Protein AF-A0A533V4B9-F1 (afdb_monomer)

Secondary structure (DSSP, 8-state):
---HHHHHHHHHHHHH---HHHHHHHHHHHHHTS-TTTHHHHHHHHTT-SS-GGG-------HHHHHHHHHHHHT--HHHHHHHHHHHS-HHHHHHHHHHTT----S----TTHHHHHHHHHHHTT--SS------S-S-------------------------------PPPPHHHHHHHHHT-SSEEHHHHHHHHT--HHHHHHHHHHHHHTTSEEEEEEETTEEEEEEPPS----

Sequence (238 aa):
MLDLSIIVKILDEMEQTTSRLELTNYLVTLFKNTPSELIDKVIYLIQGKIRPDYEGIELGIAEKMIIRIISQISNISNVEVYHKYRELGDLGSVAETILKYKVQRTLFNQNRLHLFHRIIKWINSGVTMGGAKKKSIGSQEKTSTETPAADDKTKKGEKKGPFKQKQRSLIVIEEPQGLKTIKNMKPITCQALAKLMGVKISVANSFLRSLESKGIVRIIGEYSGHRIYELGSMEAVQ

Structure (mmCIF, N/CA/C/O backbone):
data_AF-A0A533V4B9-F1
#
_entry.id   AF-A0A533V4B9-F1
#
loop_
_atom_site.group_PDB
_atom_site.id
_atom_site.type_symbol
_atom_site.label_atom_id
_atom_site.label_alt_id
_atom_site.label_comp_id
_atom_site.label_asym_id
_atom_site.label_entity_id
_atom_site.label_seq_id
_atom_site.pdbx_PDB_ins_code
_atom_site.Cartn_x
_atom_site.Cartn_y
_atom_site.Cartn_z
_atom_site.occupancy
_atom_site.B_iso_or_equiv
_atom_site.auth_seq_id
_atom_site.auth_comp_id
_atom_site.auth_asym_id
_atom_site.auth_atom_id
_atom_site.pdbx_PDB_model_num
ATOM 1 N N . MET A 1 1 ? -14.145 14.267 12.288 1.00 59.53 1 MET A N 1
ATOM 2 C CA . MET A 1 1 ? -13.605 13.740 11.013 1.00 59.53 1 MET A CA 1
ATOM 3 C C . MET A 1 1 ? -12.099 13.592 11.194 1.00 59.53 1 MET A C 1
ATOM 5 O O . MET A 1 1 ? -11.521 14.488 11.791 1.00 59.53 1 MET A O 1
ATOM 9 N N . LEU A 1 2 ? -11.492 12.467 10.804 1.00 68.75 2 LEU A N 1
ATOM 10 C CA . LEU A 1 2 ? -10.074 12.197 11.085 1.00 68.75 2 LEU A CA 1
ATOM 11 C C . LEU A 1 2 ? -9.176 12.721 9.957 1.00 68.75 2 LEU A C 1
ATOM 13 O O . LEU A 1 2 ? -9.367 12.348 8.798 1.00 68.75 2 LEU A O 1
ATOM 17 N N . ASP A 1 3 ? -8.184 13.538 10.309 1.00 78.12 3 ASP A N 1
ATOM 18 C CA . ASP A 1 3 ? -7.157 14.009 9.380 1.00 78.12 3 ASP A CA 1
ATOM 19 C C . ASP A 1 3 ? -6.013 12.999 9.250 1.00 78.12 3 ASP A C 1
ATOM 21 O O . ASP A 1 3 ? -5.422 12.580 10.246 1.00 78.12 3 ASP A O 1
ATOM 25 N N . LEU A 1 4 ? -5.630 12.675 8.007 1.00 80.00 4 LEU A N 1
ATOM 26 C CA . LEU A 1 4 ? -4.502 11.775 7.714 1.00 80.00 4 LEU A CA 1
ATOM 27 C C . LEU A 1 4 ? -3.196 12.266 8.363 1.00 80.00 4 LEU A C 1
ATOM 29 O O . LEU A 1 4 ? -2.376 11.462 8.789 1.00 80.00 4 LEU A O 1
ATOM 33 N N . SER A 1 5 ? -3.021 13.584 8.481 1.00 83.44 5 SER A N 1
ATOM 34 C CA . SER A 1 5 ? -1.843 14.198 9.103 1.00 83.44 5 SER A CA 1
ATOM 35 C C . SER A 1 5 ? -1.619 13.740 10.546 1.00 83.44 5 SER A C 1
ATOM 37 O O . SER A 1 5 ? -0.478 13.685 10.985 1.00 83.44 5 SER A O 1
ATOM 39 N N . ILE A 1 6 ? -2.688 13.431 11.289 1.00 85.62 6 ILE A N 1
ATOM 40 C CA . ILE A 1 6 ? -2.585 12.953 12.675 1.00 85.62 6 ILE A CA 1
ATOM 41 C C . ILE A 1 6 ? -2.023 11.530 12.687 1.00 85.62 6 ILE A C 1
ATOM 43 O O . ILE A 1 6 ? -1.136 11.230 13.477 1.00 85.62 6 ILE A O 1
ATOM 47 N N . ILE A 1 7 ? -2.501 10.683 11.771 1.00 87.06 7 ILE A N 1
ATOM 48 C CA . ILE A 1 7 ? -2.026 9.304 11.620 1.00 87.06 7 ILE A CA 1
ATOM 49 C C . ILE A 1 7 ? -0.542 9.300 11.243 1.00 87.06 7 ILE A C 1
ATOM 51 O O . ILE A 1 7 ? 0.231 8.598 11.877 1.00 87.06 7 ILE A O 1
ATOM 55 N N . VAL A 1 8 ? -0.144 10.111 10.256 1.00 88.56 8 VAL A N 1
ATOM 56 C CA . VAL A 1 8 ? 1.257 10.197 9.802 1.00 88.56 8 VAL A CA 1
ATOM 57 C C . VAL A 1 8 ? 2.180 10.619 10.943 1.00 88.56 8 VAL A C 1
ATOM 59 O O . VAL A 1 8 ? 3.152 9.929 11.204 1.00 88.56 8 VAL A O 1
ATOM 62 N N . LYS A 1 9 ? 1.832 11.675 11.692 1.00 89.44 9 LYS A N 1
ATOM 63 C CA . LYS A 1 9 ? 2.638 12.121 12.841 1.00 89.44 9 LYS A CA 1
ATOM 64 C C . LYS A 1 9 ? 2.837 11.024 13.884 1.00 89.44 9 LYS A C 1
ATOM 66 O O . LYS A 1 9 ? 3.937 10.855 14.388 1.00 89.44 9 LYS A O 1
ATOM 71 N N . ILE A 1 10 ? 1.773 10.290 14.203 1.00 90.25 10 ILE A N 1
ATOM 72 C CA . ILE A 1 10 ? 1.845 9.212 15.191 1.00 90.25 10 ILE A CA 1
ATOM 73 C C . ILE A 1 10 ? 2.690 8.049 14.660 1.00 90.25 10 ILE A C 1
ATOM 75 O O . ILE A 1 10 ? 3.466 7.481 15.417 1.00 90.25 10 ILE A O 1
ATOM 79 N N . LEU A 1 11 ? 2.583 7.710 13.372 1.00 90.00 11 LEU A N 1
ATOM 80 C CA . LEU A 1 11 ? 3.435 6.689 12.757 1.00 90.00 11 LEU A CA 1
ATOM 81 C C . LEU A 1 11 ? 4.917 7.096 12.772 1.00 90.00 11 LEU A C 1
ATOM 83 O O . LEU A 1 11 ? 5.747 6.260 13.115 1.00 90.00 11 LEU A O 1
ATOM 87 N N . ASP A 1 12 ? 5.234 8.364 12.504 1.00 91.25 12 ASP A N 1
ATOM 88 C CA . ASP A 1 12 ? 6.607 8.884 12.579 1.00 91.25 12 ASP A CA 1
ATOM 89 C C . ASP A 1 12 ? 7.165 8.810 14.017 1.00 91.25 12 ASP A C 1
ATOM 91 O O . ASP A 1 12 ? 8.315 8.425 14.231 1.00 91.25 12 ASP A O 1
ATOM 95 N N . GLU A 1 13 ? 6.355 9.150 15.028 1.00 91.44 13 GLU A N 1
ATOM 96 C CA . GLU A 1 13 ? 6.727 9.028 16.449 1.00 91.44 13 GLU A CA 1
ATOM 97 C C . GLU A 1 13 ? 6.915 7.558 16.872 1.00 91.44 13 GLU A C 1
ATOM 99 O O . GLU A 1 13 ? 7.825 7.224 17.638 1.00 91.44 13 GLU A O 1
ATOM 104 N N . MET A 1 14 ? 6.088 6.656 16.338 1.00 91.50 14 MET A N 1
ATOM 105 C CA . MET A 1 14 ? 6.212 5.215 16.559 1.00 91.50 14 MET A CA 1
ATOM 106 C C . MET A 1 14 ? 7.461 4.627 15.894 1.00 91.50 14 MET A C 1
ATOM 108 O O . MET A 1 14 ? 8.051 3.705 16.445 1.00 91.50 14 MET A O 1
ATOM 112 N N . GLU A 1 15 ? 7.890 5.141 14.740 1.00 91.19 15 GLU A N 1
ATOM 113 C CA . GLU A 1 15 ? 9.113 4.683 14.068 1.00 91.19 15 GLU A CA 1
ATOM 114 C C . GLU A 1 15 ? 10.382 5.062 14.852 1.00 91.19 15 GLU A C 1
ATOM 116 O O . GLU A 1 15 ? 11.364 4.321 14.860 1.00 91.19 15 GLU A O 1
ATOM 121 N N . GLN A 1 16 ? 10.351 6.186 15.573 1.00 92.38 16 GLN A N 1
ATOM 122 C CA . GLN A 1 16 ? 11.479 6.666 16.381 1.00 92.38 16 GLN A CA 1
ATOM 123 C C . GLN A 1 16 ? 11.630 5.942 17.726 1.00 92.38 16 GLN A C 1
ATOM 125 O O . GLN A 1 16 ? 12.690 6.014 18.352 1.00 92.38 16 GLN A O 1
ATOM 130 N N . THR A 1 17 ? 10.587 5.255 18.192 1.00 92.50 17 THR A N 1
ATOM 131 C CA . THR A 1 17 ? 10.543 4.638 19.521 1.00 92.50 17 THR A CA 1
ATOM 132 C C . THR A 1 17 ? 10.564 3.112 19.431 1.00 92.50 17 THR A C 1
ATOM 134 O O . THR A 1 17 ? 9.938 2.492 18.581 1.00 92.50 17 THR A O 1
ATOM 137 N N . THR A 1 18 ? 11.296 2.460 20.340 1.00 91.38 18 THR A N 1
ATOM 138 C CA . THR A 1 18 ? 11.350 0.982 20.433 1.00 91.38 18 THR A CA 1
ATOM 139 C C . THR A 1 18 ? 10.631 0.439 21.672 1.00 91.38 18 THR A C 1
ATOM 141 O O . THR A 1 18 ? 10.460 -0.774 21.828 1.00 91.38 18 THR A O 1
ATOM 144 N N . SER A 1 19 ? 10.181 1.327 22.566 1.00 93.75 19 SER A N 1
ATOM 145 C CA . SER A 1 19 ? 9.496 0.967 23.805 1.00 93.75 19 SER A CA 1
ATOM 146 C C . SER A 1 19 ? 8.058 0.530 23.538 1.00 93.75 19 SER A C 1
ATOM 148 O O . SER A 1 19 ? 7.217 1.303 23.082 1.00 93.75 19 SER A O 1
ATOM 150 N N . ARG A 1 20 ? 7.727 -0.714 23.904 1.00 91.56 20 ARG A N 1
ATOM 151 C CA . ARG A 1 20 ? 6.367 -1.264 23.744 1.00 91.56 20 ARG A CA 1
ATOM 152 C C . ARG A 1 20 ? 5.297 -0.460 24.490 1.00 91.56 20 ARG A C 1
ATOM 154 O O . ARG A 1 20 ? 4.165 -0.375 24.017 1.00 91.56 20 ARG A O 1
ATOM 161 N N . LEU A 1 21 ? 5.638 0.113 25.646 1.00 93.56 21 LEU A N 1
ATOM 162 C CA . LEU A 1 21 ? 4.714 0.932 26.438 1.00 93.56 21 LEU A CA 1
ATOM 163 C C . LEU A 1 21 ? 4.374 2.241 25.720 1.00 93.56 21 LEU A C 1
ATOM 165 O O . LEU A 1 21 ? 3.205 2.612 25.649 1.00 93.56 21 LEU A O 1
ATOM 169 N N . GLU A 1 22 ? 5.376 2.900 25.141 1.00 92.50 22 GLU A N 1
ATOM 170 C CA . GLU A 1 22 ? 5.188 4.135 24.372 1.00 92.50 22 GLU A CA 1
ATOM 171 C C . GLU A 1 22 ? 4.366 3.870 23.112 1.00 92.50 22 GLU A C 1
ATOM 173 O O . GLU A 1 22 ? 3.356 4.534 22.899 1.00 92.50 22 GLU A O 1
ATOM 178 N N . LEU A 1 23 ? 4.696 2.814 22.360 1.00 92.12 23 LEU A N 1
ATOM 179 C CA . LEU A 1 23 ? 3.911 2.372 21.200 1.00 92.12 23 LEU A CA 1
ATOM 180 C C . LEU A 1 23 ? 2.436 2.136 21.554 1.00 92.12 23 LEU A C 1
ATOM 182 O O . LEU A 1 23 ? 1.535 2.545 20.821 1.00 92.12 23 LEU A O 1
ATOM 186 N N . THR A 1 24 ? 2.175 1.513 22.706 1.00 92.00 24 THR A N 1
ATOM 187 C CA . THR A 1 24 ? 0.805 1.288 23.185 1.00 92.00 24 THR A CA 1
ATOM 188 C C . THR A 1 24 ? 0.106 2.613 23.496 1.00 92.00 24 THR A C 1
ATOM 190 O O . THR A 1 24 ? -1.046 2.806 23.108 1.00 92.00 24 THR A O 1
ATOM 193 N N . ASN A 1 25 ? 0.798 3.556 24.137 1.00 92.88 25 ASN A N 1
ATOM 194 C CA . ASN A 1 25 ? 0.253 4.878 24.444 1.00 92.88 25 ASN A CA 1
ATOM 195 C C . ASN A 1 25 ? -0.064 5.687 23.178 1.00 92.88 25 ASN A C 1
ATOM 197 O O . ASN A 1 25 ? -1.127 6.314 23.107 1.00 92.88 25 ASN A O 1
ATOM 201 N N . TYR A 1 26 ? 0.802 5.635 22.164 1.00 92.06 26 TYR A N 1
ATOM 202 C CA . TYR A 1 26 ? 0.569 6.268 20.864 1.00 92.06 26 TYR A CA 1
ATOM 203 C C . TYR A 1 26 ? -0.691 5.717 20.186 1.00 92.06 26 TYR A C 1
ATOM 205 O O . TYR A 1 26 ? -1.564 6.488 19.778 1.00 92.06 26 TYR A O 1
ATOM 213 N N . LEU A 1 27 ? -0.858 4.391 20.161 1.00 90.75 27 LEU A N 1
ATOM 214 C CA . LEU A 1 27 ? -2.051 3.747 19.602 1.00 90.75 27 LEU A CA 1
ATOM 215 C C . LEU A 1 27 ? -3.328 4.089 20.376 1.00 90.75 27 LEU A C 1
ATOM 217 O O . LEU A 1 27 ? -4.348 4.415 19.771 1.00 90.75 27 LEU A O 1
ATOM 221 N N . VAL A 1 28 ? -3.285 4.074 21.711 1.00 91.69 28 VAL A N 1
ATOM 222 C CA . VAL A 1 28 ? -4.435 4.465 22.544 1.00 91.69 28 VAL A CA 1
ATOM 223 C C . VAL A 1 28 ? -4.843 5.910 22.260 1.00 91.69 28 VAL A C 1
ATOM 225 O O . VAL A 1 28 ? -6.034 6.207 22.149 1.00 91.69 28 VAL A O 1
ATOM 228 N N . THR A 1 29 ? -3.869 6.805 22.109 1.00 90.50 29 THR A N 1
ATOM 229 C CA . THR A 1 29 ? -4.111 8.217 21.787 1.00 90.50 29 THR A CA 1
ATOM 230 C C . THR A 1 29 ? -4.744 8.366 20.405 1.00 90.50 29 THR A C 1
ATOM 232 O O . THR A 1 29 ? -5.731 9.088 20.252 1.00 90.50 29 THR A O 1
ATOM 235 N N . LEU A 1 30 ? -4.245 7.627 19.411 1.00 89.75 30 LEU A N 1
ATOM 236 C CA . LEU A 1 30 ? -4.813 7.604 18.066 1.00 89.75 30 LEU A CA 1
ATOM 237 C C . LEU A 1 30 ? -6.269 7.116 18.071 1.00 89.75 30 LEU A C 1
ATOM 239 O O . LEU A 1 30 ? -7.136 7.756 17.473 1.00 89.75 30 LEU A O 1
ATOM 243 N N . PHE A 1 31 ? -6.562 6.018 18.770 1.00 89.62 31 PHE A N 1
ATOM 244 C CA . PHE A 1 31 ? -7.904 5.436 18.802 1.00 89.62 31 PHE A CA 1
ATOM 245 C C . PHE A 1 31 ? -8.913 6.305 19.552 1.00 89.62 31 PHE A C 1
ATOM 247 O O . PHE A 1 31 ? -10.047 6.422 19.099 1.00 89.62 31 PHE A O 1
ATOM 254 N N . LYS A 1 32 ? -8.510 6.990 20.630 1.00 88.44 32 LYS A N 1
ATOM 255 C CA . LYS A 1 32 ? -9.379 7.954 21.333 1.00 88.44 32 LYS A CA 1
ATOM 256 C C . LYS A 1 32 ? -9.782 9.141 20.458 1.00 88.44 32 LYS A C 1
ATOM 258 O O . LYS A 1 32 ? -10.896 9.637 20.580 1.00 88.44 32 LYS A O 1
ATOM 263 N N . ASN A 1 33 ? -8.890 9.573 19.570 1.00 85.00 33 ASN A N 1
ATOM 264 C CA . ASN A 1 33 ? -9.127 10.690 18.655 1.00 85.00 33 ASN A CA 1
ATOM 265 C C . ASN A 1 33 ? -9.819 10.263 17.345 1.00 85.00 33 ASN A C 1
ATOM 267 O O . ASN A 1 33 ? -10.139 11.107 16.504 1.00 85.00 33 ASN A O 1
ATOM 271 N N . THR A 1 34 ? -10.046 8.962 17.150 1.00 85.69 34 THR A N 1
ATOM 272 C CA . THR A 1 34 ? -10.636 8.407 15.930 1.00 85.69 34 THR A CA 1
ATOM 273 C C . THR A 1 34 ? -12.143 8.198 16.114 1.00 85.69 34 THR A C 1
ATOM 275 O O . THR A 1 34 ? -12.559 7.568 17.084 1.00 85.69 34 THR A O 1
ATOM 278 N N . PRO A 1 35 ? -12.996 8.684 15.191 1.00 87.19 35 PRO A N 1
ATOM 279 C CA . PRO A 1 35 ? -14.429 8.410 15.247 1.00 87.19 35 PRO A CA 1
ATOM 280 C C . PRO A 1 35 ? -14.707 6.913 15.050 1.00 87.19 35 PRO A C 1
ATOM 282 O O . PRO A 1 35 ? -14.051 6.250 14.244 1.00 87.19 35 PRO A O 1
ATOM 285 N N . SER A 1 36 ? -15.726 6.398 15.740 1.00 84.88 36 SER A N 1
ATOM 286 C CA . SER A 1 36 ? -16.100 4.975 15.745 1.00 84.88 36 SER A CA 1
ATOM 287 C C . SER A 1 36 ? -16.381 4.395 14.354 1.00 84.88 36 SER A C 1
ATOM 289 O O . SER A 1 36 ? -16.114 3.225 14.115 1.00 84.88 36 SER A O 1
ATOM 291 N N . GLU A 1 37 ? -16.852 5.210 13.411 1.00 85.50 37 GLU A N 1
ATOM 292 C CA . GLU A 1 37 ? -17.151 4.806 12.026 1.00 85.50 37 GLU A CA 1
ATOM 293 C C . GLU A 1 37 ? -15.912 4.536 11.150 1.00 85.50 37 GLU A C 1
ATOM 295 O O . GLU A 1 37 ? -16.033 3.991 10.049 1.00 85.50 37 GLU A O 1
ATOM 300 N N . LEU A 1 38 ? -14.730 4.996 11.577 1.00 84.25 38 LEU A N 1
ATOM 301 C CA . LEU A 1 38 ? -13.476 4.876 10.820 1.00 84.25 38 LEU A CA 1
ATOM 302 C C . LEU A 1 38 ? -12.439 3.995 11.516 1.00 84.25 38 LEU A C 1
ATOM 304 O O . LEU A 1 38 ? -11.388 3.725 10.931 1.00 84.25 38 LEU A O 1
ATOM 308 N N . ILE A 1 39 ? -12.700 3.585 12.758 1.00 87.50 39 ILE A N 1
ATOM 309 C CA . ILE A 1 39 ? -11.716 2.894 13.592 1.00 87.50 39 ILE A CA 1
ATOM 310 C C . ILE A 1 39 ? -11.284 1.559 12.980 1.00 87.50 39 ILE A C 1
ATOM 312 O O . ILE A 1 39 ? -10.099 1.242 12.983 1.00 87.50 39 ILE A O 1
ATOM 316 N N . ASP A 1 40 ? -12.217 0.833 12.364 1.00 86.31 40 ASP A N 1
ATOM 317 C CA . ASP A 1 40 ? -11.983 -0.413 11.636 1.00 86.31 40 ASP A CA 1
ATOM 318 C C . ASP A 1 40 ? -10.919 -0.241 10.541 1.00 86.31 40 ASP A C 1
ATOM 320 O O . ASP A 1 40 ? -9.933 -0.974 10.483 1.00 86.31 40 ASP A O 1
ATOM 324 N N . LYS A 1 41 ? -11.072 0.790 9.711 1.00 86.12 41 LYS A N 1
ATOM 325 C CA . LYS A 1 41 ? -10.177 1.096 8.591 1.00 86.12 41 LYS A CA 1
ATOM 326 C C . LYS A 1 41 ? -8.822 1.591 9.064 1.00 86.12 41 LYS A C 1
ATOM 328 O O . LYS A 1 41 ? -7.812 1.259 8.454 1.00 86.12 41 LYS A O 1
ATOM 333 N N . VAL A 1 42 ? -8.798 2.385 10.133 1.00 87.38 42 VAL A N 1
ATOM 334 C CA . VAL A 1 42 ? -7.552 2.871 10.736 1.00 87.38 42 VAL A CA 1
ATOM 335 C C . VAL A 1 42 ? -6.747 1.702 11.304 1.00 87.38 42 VAL A C 1
ATOM 337 O O . VAL A 1 42 ? -5.544 1.636 11.070 1.00 87.38 42 VAL A O 1
ATOM 340 N N . ILE A 1 43 ? -7.400 0.744 11.970 1.00 89.31 43 ILE A N 1
ATOM 341 C CA . ILE A 1 43 ? -6.743 -0.466 12.484 1.00 89.31 43 ILE A CA 1
ATOM 342 C C . ILE A 1 43 ? -6.095 -1.256 11.344 1.00 89.31 43 ILE A C 1
ATOM 344 O O . ILE A 1 43 ? -4.919 -1.605 11.447 1.00 89.31 43 ILE A O 1
ATOM 348 N N . TYR A 1 44 ? -6.818 -1.499 10.246 1.00 88.31 44 TYR A N 1
ATOM 349 C CA . TYR A 1 44 ? -6.232 -2.186 9.093 1.00 88.31 44 TYR A CA 1
ATOM 350 C C . TYR A 1 44 ? -5.050 -1.403 8.514 1.00 88.31 44 TYR A C 1
ATOM 352 O O . TYR A 1 44 ? -3.994 -1.994 8.286 1.00 88.31 44 TYR A O 1
ATOM 360 N N . LEU A 1 45 ? -5.180 -0.081 8.363 1.00 86.31 45 LEU A N 1
ATOM 361 C CA . LEU A 1 45 ? -4.123 0.765 7.809 1.00 86.31 45 LEU A CA 1
ATOM 362 C C . LEU A 1 45 ? -2.815 0.669 8.610 1.00 86.31 45 LEU A C 1
ATOM 364 O O . LEU A 1 45 ? -1.751 0.537 8.013 1.00 86.31 45 LEU A O 1
ATOM 368 N N . ILE A 1 46 ? -2.890 0.689 9.945 1.00 88.31 46 ILE A N 1
ATOM 369 C CA . ILE A 1 46 ? -1.719 0.565 10.834 1.00 88.31 46 ILE A CA 1
ATOM 370 C C . ILE A 1 46 ? -1.060 -0.810 10.694 1.00 88.31 46 ILE A C 1
ATOM 372 O O . ILE A 1 46 ? 0.158 -0.927 10.765 1.00 88.31 46 ILE A O 1
ATOM 376 N N . GLN A 1 47 ? -1.850 -1.857 10.452 1.00 87.50 47 GLN A N 1
ATOM 377 C CA . GLN A 1 47 ? -1.329 -3.199 10.179 1.00 87.50 47 GLN A CA 1
ATOM 378 C C . GLN A 1 47 ? -0.687 -3.324 8.784 1.00 87.50 47 GLN A C 1
ATOM 380 O O . GLN A 1 47 ? -0.230 -4.408 8.426 1.00 87.50 47 GLN A O 1
ATOM 385 N N . GLY A 1 48 ? -0.688 -2.261 7.970 1.00 86.12 48 GLY A N 1
ATOM 386 C CA . GLY A 1 48 ? -0.267 -2.310 6.568 1.00 86.12 48 GLY A CA 1
ATOM 387 C C . GLY A 1 48 ? -1.264 -3.046 5.669 1.00 86.12 48 GLY A C 1
ATOM 388 O O . GLY A 1 48 ? -0.933 -3.431 4.548 1.00 86.12 48 GLY A O 1
ATOM 389 N N . LYS A 1 49 ? -2.491 -3.258 6.154 1.00 85.50 49 LYS A N 1
ATOM 390 C CA . LYS A 1 49 ? -3.567 -3.941 5.442 1.00 85.50 49 LYS A CA 1
ATOM 391 C C . LYS A 1 49 ? -4.634 -2.940 5.035 1.00 85.50 49 LYS A C 1
ATOM 393 O O . LYS A 1 49 ? -4.864 -1.917 5.663 1.00 85.50 49 LYS A O 1
ATOM 398 N N . ILE A 1 50 ? -5.314 -3.240 3.945 1.00 82.69 50 ILE A N 1
ATOM 399 C CA . ILE A 1 50 ? -6.389 -2.377 3.441 1.00 82.69 50 ILE A CA 1
ATOM 400 C C . ILE A 1 50 ? -7.755 -2.976 3.765 1.00 82.69 50 ILE A C 1
ATOM 402 O O . ILE A 1 50 ? -8.724 -2.244 3.956 1.00 82.69 50 ILE A O 1
ATOM 406 N N . ARG A 1 51 ? -7.814 -4.307 3.835 1.00 80.94 51 ARG A N 1
ATOM 407 C CA . ARG A 1 51 ? -9.006 -5.114 4.074 1.00 80.94 51 ARG A CA 1
ATOM 408 C C . ARG A 1 51 ? -8.641 -6.382 4.858 1.00 80.94 51 ARG A C 1
ATOM 410 O O . ARG A 1 51 ? -7.461 -6.738 4.902 1.00 80.94 51 ARG A O 1
ATOM 417 N N . PRO A 1 52 ? -9.632 -7.054 5.465 1.00 84.00 52 PRO A N 1
ATOM 418 C CA . PRO A 1 52 ? -9.432 -8.334 6.132 1.00 84.00 52 PRO A CA 1
ATOM 4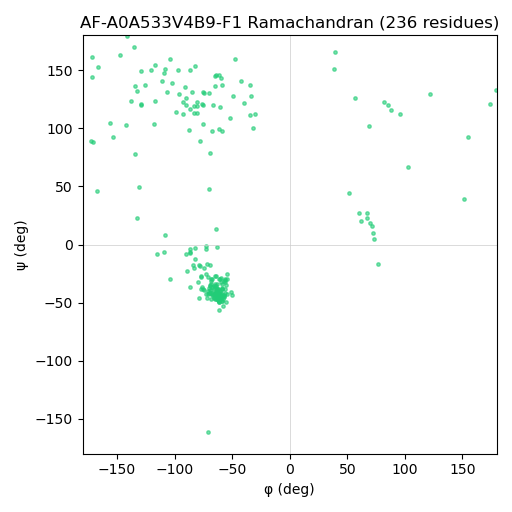19 C C . PRO A 1 52 ? -8.952 -9.433 5.172 1.00 84.00 52 PRO A C 1
ATOM 421 O O . PRO A 1 52 ? -9.411 -9.516 4.032 1.00 84.00 52 PRO A O 1
ATOM 424 N N . ASP A 1 53 ? -8.104 -10.342 5.662 1.00 81.12 53 ASP A N 1
ATOM 425 C CA . ASP A 1 53 ? -7.512 -11.417 4.844 1.00 81.12 53 ASP A CA 1
ATOM 426 C C . ASP A 1 53 ? -8.567 -12.373 4.251 1.00 81.12 53 ASP A C 1
ATOM 428 O O . ASP A 1 53 ? -8.385 -12.909 3.158 1.00 81.12 53 ASP A O 1
ATOM 432 N N . TYR A 1 54 ? -9.700 -12.561 4.939 1.00 84.00 54 TYR A N 1
ATOM 433 C CA . TYR A 1 54 ? -10.769 -13.464 4.498 1.00 84.00 54 TYR A CA 1
ATOM 434 C C . TYR A 1 54 ? -11.513 -12.978 3.245 1.00 84.00 54 TYR A C 1
ATOM 436 O O . TYR A 1 54 ? -12.184 -13.775 2.593 1.00 84.00 54 TYR A O 1
ATO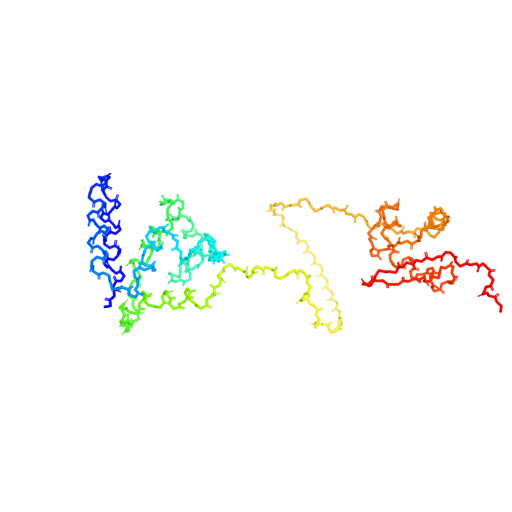M 444 N N . GLU A 1 55 ? -11.410 -11.695 2.884 1.00 80.62 55 GLU A N 1
ATOM 445 C CA . GLU A 1 55 ? -12.024 -11.178 1.656 1.00 80.62 55 GLU A CA 1
ATOM 446 C C . GLU A 1 55 ? -11.206 -11.539 0.404 1.00 80.62 55 GLU A C 1
ATOM 448 O O . GLU A 1 55 ? -11.729 -11.494 -0.709 1.00 80.62 55 GLU A O 1
ATOM 453 N N . GLY A 1 56 ? -9.927 -11.913 0.556 1.00 72.69 56 GLY A N 1
ATOM 454 C CA . GLY A 1 56 ? -9.058 -12.316 -0.557 1.00 72.69 56 GLY A CA 1
ATOM 455 C C . GLY A 1 56 ? -8.821 -11.222 -1.609 1.00 72.69 56 GLY A C 1
ATOM 456 O O . GLY A 1 56 ? -8.479 -11.529 -2.758 1.00 72.69 56 GLY A O 1
ATOM 457 N N . ILE A 1 57 ? -9.045 -9.955 -1.244 1.00 74.00 57 ILE A N 1
ATOM 458 C CA . ILE A 1 57 ? -8.846 -8.787 -2.105 1.00 74.00 57 ILE A CA 1
ATOM 459 C C . ILE A 1 57 ? -7.432 -8.256 -1.881 1.00 74.00 57 ILE A C 1
ATOM 461 O O . ILE A 1 57 ? -7.120 -7.690 -0.837 1.00 74.00 57 ILE A O 1
ATOM 465 N N . GLU A 1 58 ? -6.593 -8.390 -2.901 1.00 73.44 58 GLU A N 1
ATOM 466 C CA . GLU A 1 58 ? -5.265 -7.785 -2.940 1.00 73.44 58 GLU A CA 1
ATOM 467 C C . GLU A 1 58 ? -5.291 -6.546 -3.837 1.00 73.44 58 GLU A C 1
ATOM 469 O O . GLU A 1 58 ? -5.878 -6.549 -4.922 1.00 73.44 58 GLU A O 1
ATOM 474 N N . LEU A 1 59 ? -4.614 -5.479 -3.412 1.00 74.81 59 LEU A N 1
ATOM 475 C CA . LEU A 1 59 ? -4.547 -4.230 -4.176 1.00 74.81 59 LEU A CA 1
ATOM 476 C C . LEU A 1 59 ? -3.829 -4.410 -5.527 1.00 74.81 59 LEU A C 1
ATOM 478 O O . LEU A 1 59 ? -4.089 -3.683 -6.491 1.00 74.81 59 LEU A O 1
ATOM 482 N N . GLY A 1 60 ? -2.920 -5.389 -5.593 1.00 78.62 60 GLY A N 1
ATOM 483 C CA . GLY A 1 60 ? -2.156 -5.726 -6.790 1.00 78.62 60 GLY A CA 1
ATOM 484 C C . GLY A 1 60 ? -1.170 -4.636 -7.220 1.00 78.62 60 GLY A C 1
ATOM 485 O O . GLY A 1 60 ? -0.866 -4.527 -8.406 1.00 78.62 60 GLY A O 1
ATOM 486 N N . ILE A 1 61 ? -0.683 -3.807 -6.291 1.00 84.19 61 ILE A N 1
ATOM 487 C CA . ILE A 1 61 ? 0.302 -2.768 -6.603 1.00 84.19 61 ILE A CA 1
ATOM 488 C C . ILE A 1 61 ? 1.700 -3.379 -6.610 1.00 84.19 61 ILE A C 1
ATOM 490 O O . ILE A 1 61 ? 2.224 -3.778 -5.576 1.00 84.19 61 ILE A O 1
ATOM 494 N N . ALA A 1 62 ? 2.318 -3.411 -7.788 1.00 87.94 62 ALA A N 1
ATOM 495 C CA . ALA A 1 62 ? 3.728 -3.750 -7.925 1.00 87.94 62 ALA A CA 1
ATOM 496 C C . ALA A 1 62 ? 4.613 -2.504 -7.752 1.00 87.94 62 ALA A C 1
ATOM 498 O O . ALA A 1 62 ? 4.241 -1.413 -8.183 1.00 87.94 62 ALA A O 1
ATOM 499 N N . GLU A 1 63 ? 5.837 -2.673 -7.250 1.00 88.31 63 GLU A N 1
ATOM 500 C CA . GLU A 1 63 ? 6.840 -1.596 -7.120 1.00 88.31 63 GLU A CA 1
ATOM 501 C C . GLU A 1 63 ? 7.042 -0.814 -8.428 1.00 88.31 63 GLU A C 1
ATOM 503 O O . GLU A 1 63 ? 7.079 0.414 -8.446 1.00 88.31 63 GLU A O 1
ATOM 508 N N . LYS A 1 64 ? 7.071 -1.519 -9.568 1.00 90.44 64 LYS A N 1
ATOM 509 C CA . LYS A 1 64 ? 7.171 -0.900 -10.902 1.00 90.44 64 LYS A CA 1
ATOM 510 C C . LYS A 1 64 ? 6.001 0.034 -11.219 1.00 90.44 64 LYS A C 1
ATOM 512 O O . LYS A 1 64 ? 6.177 0.971 -11.992 1.00 90.44 64 LYS A O 1
ATOM 517 N N . MET A 1 65 ? 4.811 -0.224 -10.673 1.00 90.56 65 MET A N 1
ATOM 518 C CA . MET A 1 65 ? 3.667 0.679 -10.815 1.00 90.56 65 MET A CA 1
ATOM 519 C C . MET A 1 65 ? 3.857 1.928 -9.967 1.00 90.56 65 MET A C 1
ATOM 521 O O . MET A 1 65 ? 3.621 3.019 -10.469 1.00 90.56 65 MET A O 1
ATOM 525 N N . ILE A 1 66 ? 4.339 1.781 -8.732 1.00 90.75 66 ILE A N 1
ATOM 526 C CA . ILE A 1 66 ? 4.623 2.915 -7.844 1.00 90.75 66 ILE A CA 1
ATOM 527 C C . ILE A 1 66 ? 5.672 3.831 -8.478 1.00 90.75 66 ILE A C 1
ATOM 529 O O . ILE A 1 66 ? 5.446 5.031 -8.581 1.00 90.75 66 ILE A O 1
ATOM 533 N N . ILE A 1 67 ? 6.760 3.268 -9.010 1.00 91.12 67 ILE A N 1
ATOM 534 C CA . ILE A 1 67 ? 7.802 4.027 -9.721 1.00 91.12 67 ILE A CA 1
ATOM 535 C C . ILE A 1 67 ? 7.208 4.810 -10.899 1.00 91.12 67 ILE A C 1
ATOM 537 O O . ILE A 1 67 ? 7.502 5.992 -11.062 1.00 91.12 67 ILE A O 1
ATOM 541 N N . ARG A 1 68 ? 6.324 4.180 -11.684 1.00 90.75 68 ARG A N 1
ATOM 542 C CA . ARG A 1 68 ? 5.621 4.846 -12.791 1.00 90.75 68 ARG A CA 1
ATOM 543 C C . ARG A 1 68 ? 4.701 5.961 -12.313 1.00 90.75 68 ARG A C 1
ATOM 545 O O . ARG A 1 68 ? 4.675 7.014 -12.937 1.00 90.75 68 ARG A O 1
ATOM 552 N N . ILE A 1 69 ? 3.971 5.753 -11.221 1.00 90.62 69 ILE A N 1
ATOM 553 C CA . ILE A 1 69 ? 3.082 6.761 -10.634 1.00 90.62 69 ILE A CA 1
ATOM 554 C C . ILE A 1 69 ? 3.903 7.954 -10.136 1.00 90.62 69 ILE A C 1
ATOM 556 O O . ILE A 1 69 ? 3.587 9.093 -10.468 1.00 90.62 69 ILE A O 1
ATOM 560 N N . ILE A 1 70 ? 4.994 7.707 -9.405 1.00 89.81 70 ILE A N 1
ATOM 561 C CA . ILE A 1 70 ? 5.905 8.758 -8.938 1.00 89.81 70 ILE A CA 1
ATOM 562 C C . ILE A 1 70 ? 6.482 9.508 -10.137 1.00 89.81 70 ILE A C 1
ATOM 564 O O . ILE A 1 70 ? 6.450 10.733 -10.146 1.00 89.81 70 ILE A O 1
ATOM 568 N N . SER A 1 71 ? 6.945 8.803 -11.171 1.00 90.06 71 SER A N 1
ATOM 569 C CA . SER A 1 71 ? 7.428 9.395 -12.424 1.00 90.06 71 SER A CA 1
ATOM 570 C C . SER A 1 71 ? 6.370 10.281 -13.091 1.00 90.06 71 SER A C 1
ATOM 572 O O . SER A 1 71 ? 6.674 11.414 -13.449 1.00 90.06 71 SER A O 1
ATOM 574 N N . GLN A 1 72 ? 5.115 9.834 -13.183 1.00 87.94 72 GLN A N 1
ATOM 575 C CA . GLN A 1 72 ? 4.014 10.605 -13.772 1.00 87.94 72 GLN A CA 1
ATOM 576 C C . GLN A 1 72 ? 3.670 11.860 -12.963 1.00 87.94 72 GLN A C 1
ATOM 578 O O . GLN A 1 72 ? 3.518 12.939 -13.529 1.00 87.94 72 GLN A O 1
ATOM 583 N N . ILE A 1 73 ? 3.570 11.740 -11.638 1.00 87.12 73 ILE A N 1
ATOM 584 C CA . ILE A 1 73 ? 3.222 12.867 -10.762 1.00 87.12 73 ILE A CA 1
ATOM 585 C C . ILE A 1 73 ? 4.380 13.867 -10.697 1.00 87.12 73 ILE A C 1
ATOM 587 O O . ILE A 1 73 ? 4.165 15.080 -10.728 1.00 87.12 73 ILE A O 1
ATOM 591 N N . SER A 1 74 ? 5.620 13.383 -10.635 1.00 82.94 74 SER A N 1
ATOM 592 C CA . SER A 1 74 ? 6.816 14.224 -10.537 1.00 82.94 74 SER A CA 1
ATOM 593 C C . SER A 1 74 ? 7.319 14.735 -11.884 1.00 82.94 74 SER A C 1
ATOM 595 O O . SER A 1 74 ? 7.960 15.780 -11.922 1.00 82.94 74 SER A O 1
ATOM 597 N N . ASN A 1 75 ? 6.905 14.122 -12.994 1.00 83.94 75 ASN A N 1
ATOM 598 C CA . ASN A 1 75 ? 7.411 14.375 -14.346 1.00 83.94 75 ASN A CA 1
ATOM 599 C C . ASN A 1 75 ? 8.926 14.101 -14.487 1.00 83.94 75 ASN A C 1
ATOM 601 O O . ASN A 1 75 ? 9.597 14.710 -15.317 1.00 83.94 75 ASN A O 1
ATOM 605 N N . ILE A 1 76 ? 9.444 13.194 -13.654 1.00 86.56 76 ILE A N 1
ATOM 606 C CA . ILE A 1 76 ? 10.825 12.694 -13.654 1.00 86.56 76 ILE A CA 1
ATOM 607 C C . ILE A 1 76 ? 10.860 11.367 -14.415 1.00 86.56 76 ILE A C 1
ATOM 609 O O . ILE A 1 76 ? 9.873 10.630 -14.421 1.00 86.56 76 ILE A O 1
ATOM 613 N N . SER A 1 77 ? 11.978 11.028 -15.055 1.00 91.50 77 SER A N 1
ATOM 614 C CA . SER A 1 77 ? 12.099 9.757 -15.771 1.00 91.50 77 SER A CA 1
ATOM 615 C C . SER A 1 77 ? 12.003 8.548 -14.823 1.00 91.50 77 SER A C 1
ATOM 617 O O . SER A 1 77 ? 12.485 8.570 -13.692 1.00 91.50 77 SER A O 1
ATOM 619 N N . ASN A 1 78 ? 11.411 7.440 -15.288 1.00 92.31 78 ASN A N 1
ATOM 620 C CA . ASN A 1 78 ? 11.353 6.193 -14.504 1.00 92.31 78 ASN A CA 1
ATOM 621 C C . ASN A 1 78 ? 12.745 5.698 -14.073 1.00 92.31 78 ASN A C 1
ATOM 623 O O . ASN A 1 78 ? 12.875 5.045 -13.040 1.00 92.31 78 ASN A O 1
ATOM 627 N N . VAL A 1 79 ? 13.769 5.986 -14.882 1.00 93.38 79 VAL A N 1
ATOM 628 C CA . VAL A 1 79 ? 15.157 5.587 -14.633 1.00 93.38 79 VAL A CA 1
ATOM 629 C C . VAL A 1 79 ? 15.713 6.346 -13.431 1.00 93.38 79 VAL A C 1
ATOM 631 O O . VAL A 1 79 ? 16.240 5.723 -12.517 1.00 93.38 79 VAL A O 1
ATOM 634 N N . GLU A 1 80 ? 15.520 7.662 -13.370 1.00 89.88 80 GLU A N 1
ATOM 635 C CA . GLU A 1 80 ? 15.945 8.486 -12.231 1.00 89.88 80 GLU A CA 1
ATOM 636 C C . GLU A 1 80 ? 15.218 8.120 -10.934 1.00 89.88 80 GLU A C 1
ATOM 638 O O . GLU A 1 80 ? 15.853 7.999 -9.886 1.00 89.88 80 GLU A O 1
ATOM 643 N N . VAL A 1 81 ? 13.902 7.875 -10.991 1.00 91.50 81 VAL A N 1
ATOM 644 C CA . VAL A 1 81 ? 13.138 7.406 -9.819 1.00 91.50 81 VAL A CA 1
ATOM 645 C C . VAL A 1 81 ? 13.681 6.060 -9.331 1.00 91.50 81 VAL A C 1
ATOM 647 O O . VAL A 1 81 ? 13.833 5.847 -8.130 1.00 91.50 81 VAL A O 1
ATOM 650 N N . TYR A 1 82 ? 14.027 5.163 -10.255 1.00 93.06 82 TYR A N 1
ATOM 651 C CA . TYR A 1 82 ? 14.620 3.873 -9.917 1.00 93.06 82 TYR A CA 1
ATOM 652 C C . TYR A 1 82 ? 16.035 3.999 -9.331 1.00 93.06 82 TYR A C 1
ATOM 654 O O . TYR A 1 82 ? 16.373 3.260 -8.409 1.00 93.06 82 TYR A O 1
ATOM 662 N N . HIS A 1 83 ? 16.851 4.941 -9.812 1.00 93.75 83 HIS A N 1
ATOM 663 C CA . HIS A 1 83 ? 18.158 5.235 -9.216 1.00 93.75 83 HIS A CA 1
ATOM 664 C C . HIS A 1 83 ? 18.020 5.730 -7.776 1.00 93.75 83 HIS A C 1
ATOM 666 O O . HIS A 1 83 ? 18.638 5.153 -6.887 1.00 93.75 83 HIS A O 1
ATOM 672 N N . LYS A 1 84 ? 17.126 6.693 -7.522 1.00 91.06 84 LYS A N 1
ATOM 673 C CA . LYS A 1 84 ? 16.827 7.156 -6.158 1.00 91.06 84 LYS A CA 1
ATOM 674 C C . LYS A 1 84 ? 16.323 6.031 -5.259 1.00 91.06 84 LYS A C 1
ATOM 676 O O . LYS A 1 84 ? 16.694 5.968 -4.094 1.00 91.06 84 LYS A O 1
ATOM 681 N N . TYR A 1 85 ? 15.510 5.121 -5.794 1.00 93.44 85 TYR A N 1
ATOM 682 C CA . TYR A 1 85 ? 15.065 3.945 -5.049 1.00 93.44 85 TYR A CA 1
ATOM 683 C C . TYR A 1 85 ? 16.217 3.006 -4.678 1.00 93.44 85 TYR A C 1
ATOM 685 O O . TYR A 1 85 ? 16.243 2.492 -3.565 1.00 93.44 85 TYR A O 1
ATOM 693 N N . ARG A 1 86 ? 17.213 2.831 -5.553 1.00 92.56 86 ARG A N 1
ATOM 694 C CA . ARG A 1 86 ? 18.424 2.066 -5.214 1.00 92.56 86 ARG A CA 1
ATOM 695 C C . ARG A 1 86 ? 19.300 2.739 -4.160 1.00 92.56 86 ARG A C 1
ATOM 697 O O . ARG A 1 86 ? 19.999 2.030 -3.448 1.00 92.56 86 ARG A O 1
ATOM 704 N N . GLU A 1 87 ? 19.287 4.065 -4.091 1.00 92.69 87 GLU A N 1
ATOM 705 C CA . GLU A 1 87 ? 20.055 4.834 -3.107 1.00 92.69 87 GLU A CA 1
ATOM 706 C C . GLU A 1 87 ? 19.380 4.844 -1.730 1.00 92.69 87 GLU A C 1
ATOM 708 O O . GLU A 1 87 ? 20.045 4.623 -0.724 1.00 92.69 87 GLU A O 1
ATOM 713 N N . LEU A 1 88 ? 18.065 5.086 -1.686 1.00 90.44 88 LEU A N 1
ATOM 714 C CA . LEU A 1 88 ? 17.301 5.248 -0.443 1.00 90.44 88 LEU A CA 1
ATOM 715 C C . LEU A 1 88 ? 16.747 3.931 0.117 1.00 90.44 88 LEU A C 1
ATOM 717 O O . LEU A 1 88 ? 16.435 3.861 1.300 1.00 90.44 88 LEU A O 1
ATOM 721 N N . GLY A 1 89 ? 16.582 2.899 -0.713 1.00 90.00 89 GLY A N 1
ATOM 722 C CA . GLY A 1 89 ? 16.089 1.578 -0.304 1.00 90.00 89 GLY A CA 1
ATOM 723 C C . GLY A 1 89 ? 14.577 1.478 -0.061 1.00 90.00 89 GLY A C 1
ATOM 724 O O . GLY A 1 89 ? 14.040 0.373 -0.098 1.00 90.00 89 GLY A O 1
ATOM 725 N N . ASP A 1 90 ? 13.876 2.602 0.111 1.00 90.56 90 ASP A N 1
ATOM 726 C CA . ASP A 1 90 ? 12.423 2.660 0.301 1.00 90.56 90 ASP A CA 1
ATOM 727 C C . ASP A 1 90 ? 11.735 3.599 -0.707 1.00 90.56 90 ASP A C 1
ATOM 729 O O . ASP A 1 90 ? 12.194 4.708 -0.986 1.00 90.56 90 ASP A O 1
ATOM 733 N N . LEU A 1 91 ? 10.600 3.155 -1.253 1.00 90.88 91 LEU A N 1
ATOM 734 C CA . LEU A 1 91 ? 9.764 3.941 -2.159 1.00 90.88 91 LEU A CA 1
ATOM 735 C C . LEU A 1 91 ? 9.031 5.081 -1.438 1.00 90.88 91 LEU A C 1
ATOM 737 O O . LEU A 1 91 ? 8.749 6.091 -2.085 1.00 90.88 91 LEU A O 1
ATOM 741 N N . GLY A 1 92 ? 8.737 4.941 -0.140 1.00 90.56 92 GLY A N 1
ATOM 742 C CA . GLY A 1 92 ? 8.143 5.993 0.689 1.00 90.56 92 GLY A CA 1
ATOM 743 C C . GLY A 1 92 ? 9.049 7.220 0.761 1.00 90.56 92 GLY A C 1
ATOM 744 O O . GLY A 1 92 ? 8.665 8.299 0.303 1.00 90.56 92 GLY A O 1
ATOM 745 N N . SER A 1 93 ? 10.294 7.024 1.193 1.00 90.12 93 SER A N 1
ATOM 746 C CA . SER A 1 93 ? 11.328 8.071 1.239 1.00 90.12 93 SER A CA 1
ATOM 747 C C . SER A 1 93 ? 11.625 8.692 -0.131 1.00 90.12 93 SER A C 1
ATOM 749 O O . SER A 1 93 ? 11.819 9.907 -0.254 1.00 90.12 93 SER A O 1
ATOM 751 N N . VAL A 1 94 ? 11.625 7.885 -1.201 1.00 92.00 94 VAL A N 1
ATOM 752 C CA . VAL A 1 94 ? 11.772 8.380 -2.584 1.00 92.00 94 VAL A CA 1
ATOM 753 C C . VAL A 1 94 ? 10.612 9.297 -2.958 1.00 92.00 94 VAL A C 1
ATOM 755 O O . VAL A 1 94 ? 10.838 10.380 -3.503 1.00 92.00 94 VAL A O 1
ATOM 758 N N . ALA A 1 95 ? 9.377 8.878 -2.672 1.00 91.00 95 ALA A N 1
ATOM 759 C CA . ALA A 1 95 ? 8.185 9.666 -2.945 1.00 91.00 95 ALA A CA 1
ATOM 760 C C . ALA A 1 95 ? 8.198 10.975 -2.151 1.00 91.00 95 ALA A C 1
ATOM 762 O O . ALA A 1 95 ? 7.967 12.027 -2.743 1.00 91.00 95 ALA A O 1
ATOM 763 N N . GLU A 1 96 ? 8.524 10.934 -0.857 1.00 88.75 96 GLU A N 1
ATOM 764 C CA . GLU A 1 96 ? 8.635 12.128 -0.018 1.00 88.75 96 GLU A CA 1
ATOM 765 C C . GLU A 1 96 ? 9.665 13.104 -0.593 1.00 88.75 96 GLU A C 1
ATOM 767 O O . GLU A 1 96 ? 9.338 14.259 -0.871 1.00 88.75 96 GLU A O 1
ATOM 772 N N . THR A 1 97 ? 10.882 12.624 -0.861 1.00 89.06 97 THR A N 1
ATOM 773 C CA . THR A 1 97 ? 11.977 13.448 -1.384 1.00 89.06 97 THR A CA 1
ATOM 774 C C . THR A 1 97 ? 11.589 14.104 -2.704 1.00 89.06 97 THR A C 1
ATOM 776 O O . THR A 1 97 ? 11.782 15.301 -2.881 1.00 89.06 97 THR A O 1
ATOM 779 N N . ILE A 1 98 ? 11.019 13.343 -3.639 1.00 86.81 98 ILE A N 1
ATOM 780 C CA . ILE A 1 98 ? 10.650 13.845 -4.966 1.00 86.81 98 ILE A CA 1
ATOM 781 C C . ILE A 1 98 ? 9.473 14.828 -4.891 1.00 86.81 98 ILE A C 1
ATOM 783 O O . ILE A 1 98 ? 9.470 15.850 -5.581 1.00 86.81 98 ILE A O 1
ATOM 787 N N . LEU A 1 99 ? 8.467 14.535 -4.066 1.00 84.19 99 LEU A N 1
ATOM 788 C CA . LEU A 1 99 ? 7.256 15.347 -3.971 1.00 84.19 99 LEU A CA 1
ATOM 789 C C . LEU A 1 99 ? 7.473 16.626 -3.157 1.00 84.19 99 LEU A C 1
ATOM 791 O O . LEU A 1 99 ? 6.828 17.631 -3.458 1.00 84.19 99 LEU A O 1
ATOM 795 N N . LYS A 1 100 ? 8.414 16.641 -2.202 1.00 79.56 100 LYS A N 1
ATOM 796 C CA . LYS A 1 100 ? 8.760 17.813 -1.378 1.00 79.56 100 LYS A CA 1
ATOM 797 C C . LYS A 1 100 ? 9.159 19.030 -2.215 1.00 79.56 100 LYS A C 1
ATOM 799 O O . LYS A 1 100 ? 8.747 20.143 -1.902 1.00 79.56 100 LYS A O 1
ATOM 804 N N . TYR A 1 101 ? 9.887 18.828 -3.314 1.00 64.50 101 TYR A N 1
ATOM 805 C CA . TYR A 1 101 ? 10.341 19.917 -4.191 1.00 64.50 101 TYR A CA 1
ATOM 806 C C . TYR A 1 101 ? 9.285 20.396 -5.204 1.00 64.50 101 TYR A C 1
ATOM 808 O O . TYR A 1 101 ? 9.460 21.454 -5.804 1.00 64.50 101 TYR A O 1
ATOM 816 N N . LYS A 1 102 ? 8.177 19.661 -5.397 1.00 60.41 102 LYS A N 1
ATOM 817 C CA . LYS A 1 102 ? 7.164 19.945 -6.436 1.00 60.41 102 LYS A CA 1
ATOM 818 C C . LYS A 1 102 ? 5.832 20.484 -5.890 1.00 60.41 102 LYS A C 1
ATOM 820 O O . LYS A 1 102 ? 4.886 20.657 -6.650 1.00 60.41 102 LYS A O 1
ATOM 825 N N . VAL A 1 103 ? 5.727 20.814 -4.599 1.00 54.03 103 VAL A N 1
ATOM 826 C CA . VAL A 1 103 ? 4.467 21.306 -3.986 1.00 54.03 103 VAL A CA 1
ATOM 827 C C . VAL A 1 103 ? 3.973 22.650 -4.570 1.00 54.03 103 VAL A C 1
ATOM 829 O O . VAL A 1 103 ? 2.882 23.110 -4.241 1.00 54.03 103 VAL A O 1
ATOM 832 N N . GLN A 1 104 ? 4.689 23.280 -5.505 1.00 47.09 104 GLN A N 1
ATOM 833 C CA . GLN A 1 104 ? 4.199 24.482 -6.175 1.00 47.09 104 GLN A CA 1
ATOM 834 C C . GLN A 1 104 ? 3.438 24.213 -7.490 1.00 47.09 104 GLN A C 1
ATOM 836 O O . GLN A 1 104 ? 4.007 23.751 -8.476 1.00 47.09 104 GLN A O 1
ATOM 841 N N . ARG A 1 105 ? 2.182 24.710 -7.490 1.00 45.16 105 ARG A N 1
ATOM 842 C CA . ARG A 1 105 ? 1.298 25.119 -8.612 1.00 45.16 105 ARG A CA 1
ATOM 843 C C . ARG A 1 105 ? 0.173 24.165 -9.040 1.00 45.16 105 ARG A C 1
ATOM 845 O O . ARG A 1 105 ? 0.062 23.797 -10.201 1.00 45.16 105 ARG A O 1
ATOM 852 N N . THR A 1 106 ? -0.802 23.977 -8.154 1.00 44.56 106 THR A N 1
ATOM 853 C CA . THR A 1 106 ? -2.209 24.184 -8.545 1.00 44.56 106 THR A CA 1
ATOM 854 C C . THR A 1 106 ? -2.853 25.102 -7.512 1.00 44.56 106 THR A C 1
ATOM 856 O O . THR A 1 106 ? -2.859 24.776 -6.331 1.00 44.56 106 THR A O 1
ATOM 859 N N . LEU A 1 107 ? -3.374 26.253 -7.947 1.00 47.88 107 LEU A N 1
ATOM 860 C CA . LEU A 1 107 ? -3.969 27.329 -7.128 1.00 47.88 107 LEU A CA 1
ATOM 861 C C . LEU A 1 107 ? -5.247 26.931 -6.356 1.00 47.88 107 LEU A C 1
ATOM 863 O O . LEU A 1 107 ? -5.945 27.786 -5.823 1.00 47.88 107 LEU A O 1
ATOM 867 N N . PHE A 1 108 ? -5.550 25.640 -6.265 1.00 53.19 108 PHE A N 1
ATOM 868 C CA . PHE A 1 108 ? -6.665 25.108 -5.503 1.00 53.19 108 PHE A CA 1
ATOM 869 C C . PHE A 1 108 ? -6.123 24.194 -4.414 1.00 53.19 108 PHE A C 1
ATOM 871 O O . PHE A 1 108 ? -5.728 23.055 -4.666 1.00 53.19 108 PHE A O 1
ATOM 878 N N . ASN A 1 109 ? -6.127 24.707 -3.186 1.00 53.34 109 ASN A N 1
ATOM 879 C CA . ASN A 1 109 ? -5.953 23.913 -1.980 1.00 53.34 109 ASN A CA 1
ATOM 880 C C . ASN A 1 109 ? -7.212 23.045 -1.808 1.00 53.34 109 ASN A C 1
ATOM 882 O O . ASN A 1 109 ? -8.138 23.407 -1.088 1.00 53.34 109 ASN A O 1
ATOM 886 N N . GLN A 1 110 ? -7.310 21.942 -2.558 1.00 54.66 110 GLN A N 1
ATOM 887 C CA . GLN A 1 110 ? -8.377 20.968 -2.346 1.00 54.66 110 GLN A CA 1
ATOM 888 C C . GLN A 1 110 ? -8.239 20.422 -0.923 1.00 54.66 110 GLN A C 1
ATOM 890 O O . GLN A 1 110 ? -7.218 19.831 -0.577 1.00 54.66 110 GLN A O 1
ATOM 895 N N . ASN A 1 111 ? -9.278 20.647 -0.117 1.00 54.88 111 ASN A N 1
ATOM 896 C CA . ASN A 1 111 ? -9.439 20.221 1.271 1.00 54.88 111 ASN A CA 1
ATOM 897 C C . ASN A 1 111 ? -8.739 18.880 1.573 1.00 54.88 111 ASN A C 1
ATOM 899 O O . ASN A 1 111 ? -9.285 17.807 1.295 1.00 54.88 111 ASN A O 1
ATOM 903 N N . ARG A 1 112 ? -7.546 18.938 2.193 1.00 56.62 112 ARG A N 1
ATOM 904 C CA . ARG A 1 112 ? -6.775 17.757 2.647 1.00 56.62 112 ARG A CA 1
ATOM 905 C C . ARG A 1 112 ? -7.600 16.842 3.564 1.00 56.62 112 ARG A C 1
ATOM 907 O O . ARG A 1 112 ? -7.382 15.632 3.560 1.00 56.62 112 ARG A O 1
ATOM 914 N N . LEU A 1 113 ? -8.604 17.409 4.238 1.00 53.91 113 LEU A N 1
ATOM 915 C CA . LEU A 1 113 ? -9.601 16.724 5.067 1.00 53.91 113 LEU A CA 1
ATOM 916 C C . LEU A 1 113 ? -10.348 15.596 4.325 1.00 53.91 113 LEU A C 1
ATOM 918 O O . LEU A 1 113 ? -10.709 14.591 4.929 1.00 53.91 113 LEU A O 1
ATOM 922 N N . HIS A 1 114 ? -10.538 15.687 3.002 1.00 66.50 114 HIS A N 1
ATOM 923 C CA . HIS A 1 114 ? -11.219 14.634 2.235 1.00 66.50 114 HIS A CA 1
ATOM 924 C C . HIS A 1 114 ? -10.301 13.511 1.751 1.00 66.50 114 HIS A C 1
ATOM 926 O O . HIS A 1 114 ? -10.805 12.523 1.218 1.00 66.50 114 HIS A O 1
ATOM 932 N N . LEU A 1 115 ? -8.978 13.621 1.907 1.00 70.38 115 LEU A N 1
ATOM 933 C CA . LEU A 1 115 ? -8.053 12.664 1.299 1.00 70.38 115 LEU A CA 1
ATOM 934 C C . LEU A 1 115 ? -8.214 11.263 1.899 1.00 70.38 115 LEU A C 1
ATOM 936 O O . LEU A 1 115 ? -8.312 10.295 1.149 1.00 70.38 115 LEU A O 1
ATOM 940 N N . PHE A 1 116 ? -8.345 11.170 3.226 1.00 74.94 116 PHE A N 1
ATOM 94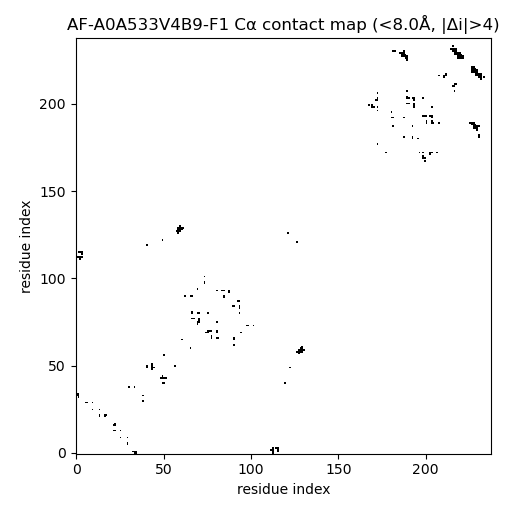1 C CA . PHE A 1 116 ? -8.591 9.899 3.909 1.00 74.94 116 PHE A CA 1
ATOM 942 C C . PHE A 1 116 ? -9.918 9.280 3.462 1.00 74.94 116 PHE A C 1
ATOM 944 O O . PHE A 1 116 ? -9.956 8.142 3.005 1.00 74.94 116 PHE A O 1
ATOM 951 N N . HIS A 1 117 ? -11.000 10.063 3.474 1.00 76.50 117 HIS A N 1
ATOM 952 C CA . HIS A 1 117 ? -12.297 9.605 2.980 1.00 76.50 117 HIS A CA 1
ATOM 953 C C . HIS A 1 117 ? -12.235 9.165 1.508 1.00 76.50 117 HIS A C 1
ATOM 955 O O . HIS A 1 117 ? -12.859 8.176 1.137 1.00 76.50 117 HIS A O 1
ATOM 961 N N . ARG A 1 118 ? -11.457 9.852 0.664 1.00 79.12 118 ARG A N 1
ATOM 962 C CA . ARG A 1 118 ? -11.291 9.505 -0.752 1.00 79.12 118 ARG A CA 1
ATOM 963 C C . ARG A 1 118 ? -10.518 8.203 -0.935 1.00 79.12 118 ARG A C 1
ATOM 965 O O . ARG A 1 118 ? -10.907 7.412 -1.787 1.00 79.12 118 ARG A O 1
ATOM 972 N N . ILE A 1 119 ? -9.492 7.960 -0.119 1.00 78.88 119 ILE A N 1
ATOM 973 C CA . ILE A 1 119 ? -8.767 6.683 -0.073 1.00 78.88 119 ILE A CA 1
ATOM 974 C C . ILE A 1 119 ? -9.728 5.561 0.324 1.00 78.88 119 ILE A C 1
ATOM 976 O O . ILE A 1 119 ? -9.842 4.579 -0.400 1.00 78.88 119 ILE A O 1
ATOM 980 N N . ILE A 1 120 ? -10.501 5.737 1.398 1.00 79.44 120 ILE A N 1
ATOM 981 C CA . ILE A 1 120 ? -11.496 4.752 1.843 1.00 79.44 120 ILE A CA 1
ATOM 982 C C . ILE A 1 120 ? -12.578 4.512 0.785 1.00 79.44 120 ILE A C 1
ATOM 984 O O . ILE A 1 120 ? -12.930 3.369 0.501 1.00 79.44 120 ILE A O 1
ATOM 988 N N . LYS A 1 121 ? -13.099 5.573 0.163 1.00 81.69 121 LYS A N 1
ATOM 989 C CA . LYS A 1 121 ? -14.081 5.472 -0.922 1.00 81.69 121 LYS A CA 1
ATOM 990 C C . LYS A 1 121 ? -13.511 4.697 -2.109 1.00 81.69 121 LYS A C 1
ATOM 992 O O . LYS A 1 121 ? -14.202 3.858 -2.675 1.00 81.69 121 LYS A O 1
ATOM 997 N N . TRP A 1 122 ? -12.257 4.958 -2.465 1.00 80.50 122 TRP A N 1
ATOM 998 C CA . TRP A 1 122 ? -11.564 4.250 -3.533 1.00 80.50 122 TRP A CA 1
ATOM 999 C C . TRP A 1 122 ? -11.348 2.768 -3.191 1.00 80.50 122 TRP A C 1
ATOM 1001 O O . TRP A 1 122 ? -11.708 1.906 -3.989 1.00 80.50 122 TRP A O 1
ATOM 1011 N N . ILE A 1 123 ? -10.898 2.453 -1.975 1.00 76.06 123 ILE A N 1
ATOM 1012 C CA . ILE A 1 123 ? -10.786 1.073 -1.473 1.00 76.06 123 ILE A CA 1
ATOM 1013 C C . ILE A 1 123 ? -12.137 0.346 -1.549 1.00 76.06 123 ILE A C 1
ATOM 1015 O O . ILE A 1 123 ? -12.210 -0.808 -1.965 1.00 76.06 123 ILE A O 1
ATOM 1019 N N . ASN A 1 124 ? -13.226 1.027 -1.190 1.00 74.31 124 ASN A N 1
ATOM 1020 C CA . ASN A 1 124 ? -14.571 0.456 -1.226 1.00 74.31 124 ASN A CA 1
ATOM 1021 C C . ASN A 1 124 ? -15.148 0.313 -2.634 1.00 74.31 124 ASN A C 1
ATOM 1023 O O . ASN A 1 124 ? -16.046 -0.499 -2.830 1.00 74.31 124 ASN A O 1
ATOM 1027 N N . SER A 1 125 ? -14.623 1.044 -3.618 1.00 74.50 125 SER A N 1
ATOM 1028 C CA . SER A 1 125 ? -15.036 0.899 -5.017 1.00 74.50 125 SER A CA 1
ATOM 1029 C C . SER A 1 125 ? -14.525 -0.385 -5.687 1.00 74.50 125 SER A C 1
ATOM 1031 O O . SER A 1 125 ? -14.889 -0.654 -6.827 1.00 74.50 125 SER A O 1
ATOM 1033 N N . GLY A 1 126 ? -13.712 -1.196 -4.992 1.00 65.12 126 GLY A N 1
ATOM 1034 C CA . GLY A 1 126 ? -13.276 -2.512 -5.476 1.00 65.12 126 GLY A CA 1
ATOM 1035 C C . GLY A 1 126 ? -12.303 -2.457 -6.658 1.00 65.12 126 GLY A C 1
ATOM 1036 O O . GLY A 1 126 ? -12.140 -3.443 -7.373 1.00 65.12 126 GLY A O 1
ATOM 1037 N N . VAL A 1 127 ? -11.662 -1.307 -6.888 1.00 62.41 127 VAL A N 1
ATOM 1038 C CA . VAL A 1 127 ? -10.713 -1.113 -7.988 1.00 62.41 127 VAL A CA 1
ATOM 1039 C C . VAL A 1 127 ? -9.391 -1.799 -7.648 1.00 62.41 127 VAL A C 1
ATOM 1041 O O . VAL A 1 127 ? -8.591 -1.298 -6.862 1.00 62.41 127 VAL A O 1
ATOM 1044 N N . THR A 1 128 ? -9.143 -2.953 -8.263 1.00 58.47 128 THR A N 1
ATOM 1045 C CA . THR A 1 128 ? -7.839 -3.623 -8.226 1.00 58.47 128 THR A CA 1
ATOM 1046 C C . THR A 1 128 ? -6.908 -2.964 -9.247 1.00 58.47 128 THR A C 1
ATOM 1048 O O . THR A 1 128 ? -7.215 -2.957 -10.440 1.00 58.47 128 THR A O 1
ATOM 1051 N N . MET A 1 129 ? -5.781 -2.400 -8.801 1.00 63.38 129 MET A N 1
ATOM 1052 C CA . MET A 1 129 ? -4.804 -1.733 -9.682 1.00 63.38 129 MET A CA 1
ATOM 1053 C C . MET A 1 129 ? -3.841 -2.720 -10.343 1.00 63.38 129 MET A C 1
ATOM 1055 O O . MET A 1 129 ? -3.263 -2.417 -11.384 1.00 63.38 129 MET A O 1
ATOM 1059 N N . GLY A 1 130 ? -3.698 -3.919 -9.780 1.00 48.06 130 GLY A N 1
ATOM 1060 C CA . GLY A 1 130 ? -3.122 -5.048 -10.497 1.00 48.06 130 GLY A CA 1
ATOM 1061 C C . GLY A 1 130 ? -4.098 -5.499 -11.570 1.00 48.06 130 GLY A C 1
ATOM 1062 O O . GLY A 1 130 ? -5.284 -5.664 -11.279 1.00 48.06 130 GLY A O 1
ATOM 1063 N N . GLY A 1 131 ? -3.602 -5.667 -12.803 1.00 44.34 131 GLY A N 1
ATOM 1064 C CA . GLY A 1 131 ? -4.393 -6.149 -13.932 1.00 44.34 131 GLY A CA 1
ATOM 1065 C C . GLY A 1 131 ? -5.321 -7.256 -13.463 1.00 44.34 131 GLY A C 1
ATOM 1066 O O . GLY A 1 131 ? -4.844 -8.219 -12.858 1.00 44.34 131 GLY A O 1
ATOM 1067 N N . ALA A 1 132 ? -6.625 -7.034 -13.666 1.00 44.97 132 ALA A N 1
ATOM 1068 C CA . ALA A 1 132 ? -7.698 -7.912 -13.229 1.00 44.97 132 ALA A CA 1
ATOM 1069 C C . ALA A 1 132 ? -7.221 -9.359 -13.298 1.00 44.97 132 ALA A C 1
ATOM 1071 O O . ALA A 1 132 ? -6.700 -9.755 -14.349 1.00 44.97 132 ALA A O 1
ATOM 1072 N N . LYS A 1 133 ? -7.368 -10.124 -12.198 1.00 39.19 133 LYS A N 1
ATOM 1073 C CA . LYS A 1 133 ? -7.237 -11.589 -12.225 1.00 39.19 133 LYS A CA 1
ATOM 1074 C C . LYS A 1 133 ? -7.787 -12.031 -13.569 1.00 39.19 133 LYS A C 1
ATOM 1076 O O . LYS A 1 133 ? -8.971 -11.805 -13.828 1.00 39.19 133 LYS A O 1
ATOM 1081 N N . LYS A 1 134 ? -6.911 -12.531 -14.453 1.00 36.12 134 LYS A N 1
ATOM 1082 C CA . LYS A 1 134 ? -7.326 -12.988 -15.773 1.00 36.12 134 LYS A CA 1
ATOM 1083 C C . LYS A 1 134 ? -8.477 -13.947 -15.515 1.00 36.12 134 LYS A C 1
ATOM 1085 O O . LYS A 1 134 ? -8.250 -15.049 -15.017 1.00 36.12 134 LYS A O 1
ATOM 1090 N N . LYS A 1 135 ? -9.703 -13.530 -15.851 1.00 36.88 135 LYS A N 1
ATOM 1091 C CA . LYS A 1 135 ? -10.715 -14.492 -16.260 1.00 36.88 135 LYS A CA 1
ATOM 1092 C C . LYS A 1 135 ? -10.013 -15.346 -17.309 1.00 36.88 135 LYS A C 1
ATOM 1094 O O . LYS A 1 135 ? -9.305 -14.814 -18.170 1.00 36.88 135 LYS A O 1
ATOM 1099 N N . SER A 1 136 ? -10.087 -16.653 -17.101 1.00 34.00 136 SER A N 1
ATOM 1100 C CA . SER A 1 136 ? -9.493 -17.682 -17.944 1.00 34.00 136 SER A CA 1
ATOM 1101 C C . SER A 1 136 ? -9.511 -17.286 -19.419 1.00 34.00 136 SER A C 1
ATOM 1103 O O . SER A 1 136 ? -10.512 -16.761 -19.906 1.00 34.00 136 SER A O 1
ATOM 1105 N N . ILE A 1 137 ? -8.387 -17.553 -20.094 1.00 36.56 137 ILE A N 1
ATOM 1106 C CA . ILE A 1 137 ? -8.209 -17.518 -21.551 1.00 36.56 137 ILE A CA 1
ATOM 1107 C C . ILE A 1 137 ? -9.541 -17.866 -22.240 1.00 36.56 137 ILE A C 1
ATOM 1109 O O . ILE A 1 137 ? -10.046 -18.973 -22.084 1.00 36.56 137 ILE A O 1
ATOM 1113 N N . GLY A 1 138 ? -10.161 -16.917 -22.935 1.00 40.22 138 GLY A N 1
ATOM 1114 C CA . GLY A 1 138 ? -11.415 -17.210 -23.629 1.00 40.22 138 GLY A CA 1
ATOM 1115 C C . GLY A 1 138 ? -12.358 -16.038 -23.806 1.00 40.22 138 GLY A C 1
ATOM 1116 O O . GLY A 1 138 ? -13.551 -16.237 -23.647 1.00 40.22 138 GLY A O 1
ATOM 1117 N N . SER A 1 139 ? -11.868 -14.830 -24.095 1.00 38.88 139 SER A N 1
ATOM 1118 C CA . SER A 1 139 ? -12.705 -13.719 -24.595 1.00 38.88 139 SER A CA 1
ATOM 1119 C C . SER A 1 139 ? -11.851 -12.564 -25.137 1.00 38.88 139 SER A C 1
ATOM 1121 O O . SER A 1 139 ? -12.081 -11.410 -24.802 1.00 38.88 139 SER A O 1
ATOM 1123 N N . GLN A 1 140 ? -10.830 -12.842 -25.945 1.00 36.97 140 GLN A N 1
ATOM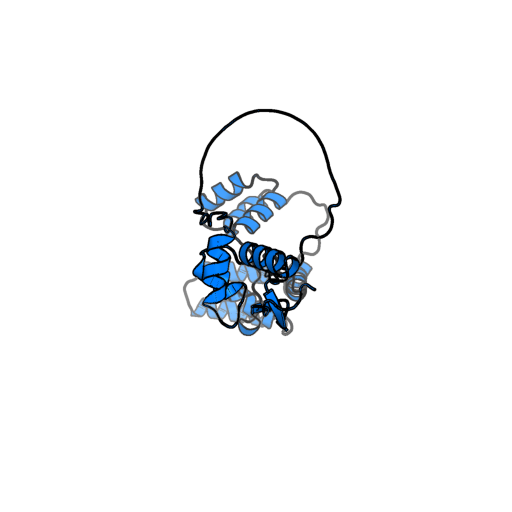 1124 C CA . GLN A 1 140 ? -10.251 -11.824 -26.823 1.00 36.97 140 GLN A CA 1
ATOM 1125 C C . GLN A 1 140 ? -9.898 -12.508 -28.129 1.00 36.97 140 GLN A C 1
ATOM 1127 O O . GLN A 1 140 ? -8.963 -13.295 -28.160 1.00 36.97 140 GLN A O 1
ATOM 1132 N N . GLU A 1 141 ? -10.746 -12.272 -29.128 1.00 26.59 141 GLU A N 1
ATOM 1133 C CA . GLU A 1 141 ? -10.451 -12.188 -30.564 1.00 26.59 141 GLU A CA 1
ATOM 1134 C C . GLU A 1 141 ? -11.723 -12.532 -31.333 1.00 26.59 141 GLU A C 1
ATOM 1136 O O . GLU A 1 141 ? -11.986 -13.697 -31.603 1.00 26.59 141 GLU A O 1
ATOM 1141 N N . LYS A 1 142 ? -12.508 -11.506 -31.678 1.00 32.03 142 LYS A N 1
ATOM 1142 C CA . LYS A 1 142 ? -13.173 -11.400 -32.984 1.00 32.03 142 LY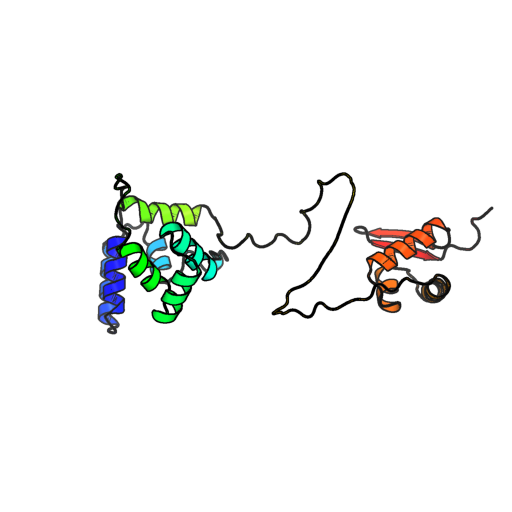S A CA 1
ATOM 1143 C C . LYS A 1 142 ? -13.403 -9.924 -33.276 1.00 32.03 142 LYS A C 1
ATOM 1145 O O . LYS A 1 142 ? -14.395 -9.356 -32.839 1.00 32.03 142 LYS A O 1
ATOM 1150 N N . THR A 1 143 ? -12.460 -9.308 -33.975 1.00 26.62 143 THR A N 1
ATOM 1151 C CA . THR A 1 143 ? -12.742 -8.296 -35.005 1.00 26.62 143 THR A CA 1
ATOM 1152 C C . THR A 1 143 ? -11.441 -7.984 -35.734 1.00 26.62 143 THR A C 1
ATOM 1154 O O . THR A 1 143 ? -10.692 -7.085 -35.372 1.00 26.62 143 THR A O 1
ATOM 1157 N N . SER A 1 144 ? -11.172 -8.768 -36.772 1.00 27.34 144 SER A N 1
ATOM 1158 C CA . SER A 1 144 ? -10.380 -8.327 -37.916 1.00 27.34 144 SER A CA 1
ATOM 1159 C C . SER A 1 144 ? -10.758 -9.179 -39.127 1.00 27.34 144 SER A C 1
ATOM 1161 O O . SER A 1 144 ? -10.417 -10.354 -39.230 1.00 27.34 144 SER A O 1
ATOM 1163 N N . THR A 1 145 ? -11.530 -8.575 -40.023 1.00 26.47 145 THR A N 1
ATOM 1164 C CA . THR A 1 145 ? -11.725 -9.010 -41.406 1.00 26.47 145 THR A CA 1
ATOM 1165 C C . THR A 1 145 ? -10.662 -8.338 -42.285 1.00 26.47 145 THR A C 1
ATOM 1167 O O . THR A 1 145 ? -10.589 -7.115 -42.318 1.00 26.47 145 THR A O 1
ATOM 1170 N N . GLU A 1 146 ? -9.852 -9.182 -42.938 1.00 25.41 146 GLU A N 1
ATOM 1171 C CA . GLU A 1 146 ? -9.395 -9.118 -44.348 1.00 25.41 146 GLU A CA 1
ATOM 1172 C C . GLU A 1 146 ? -8.416 -8.004 -44.841 1.00 25.41 146 GLU A C 1
ATOM 1174 O O . GLU A 1 146 ? -8.816 -6.879 -45.100 1.00 25.41 146 GLU A O 1
ATOM 1179 N N . THR A 1 147 ? -7.126 -8.403 -44.993 1.00 23.66 147 THR A N 1
ATOM 1180 C CA . THR A 1 147 ? -6.163 -8.364 -46.160 1.00 23.66 147 THR A CA 1
ATOM 1181 C C . THR A 1 147 ? -6.067 -7.178 -47.164 1.00 23.66 147 THR A C 1
ATOM 1183 O O . THR A 1 147 ? -7.070 -6.513 -47.376 1.00 23.66 147 THR A O 1
ATOM 1186 N N . PRO A 1 148 ? -5.000 -7.050 -48.019 1.00 35.38 148 PRO A N 1
ATOM 1187 C CA . PRO A 1 148 ? -3.549 -7.388 -47.930 1.00 35.38 148 PRO A CA 1
ATOM 1188 C C . PRO A 1 148 ? -2.566 -6.338 -48.581 1.00 35.38 148 PRO A C 1
ATOM 1190 O O . PRO A 1 148 ? -3.005 -5.387 -49.214 1.00 35.38 148 PRO A O 1
ATOM 1193 N N . ALA A 1 149 ? -1.240 -6.614 -48.511 1.00 22.84 149 ALA A N 1
ATOM 1194 C CA . ALA A 1 149 ? -0.173 -6.392 -49.535 1.00 22.84 149 ALA A CA 1
ATOM 1195 C C . ALA A 1 149 ? 1.073 -5.503 -49.213 1.00 22.84 149 ALA A C 1
ATOM 1197 O O . ALA A 1 149 ? 0.956 -4.338 -48.855 1.00 22.84 149 ALA A O 1
ATOM 1198 N N . ALA A 1 150 ? 2.242 -6.111 -49.508 1.00 22.66 150 ALA A N 1
ATOM 1199 C CA . ALA A 1 150 ? 3.533 -5.590 -50.016 1.00 22.66 150 ALA A CA 1
ATOM 1200 C C . ALA A 1 150 ? 4.628 -4.937 -49.112 1.00 22.66 150 ALA A C 1
ATOM 1202 O O . ALA A 1 150 ? 4.438 -3.901 -48.489 1.00 22.66 150 ALA A O 1
ATOM 1203 N N . ASP A 1 151 ? 5.815 -5.566 -49.215 1.00 21.89 151 ASP A N 1
ATOM 1204 C CA . ASP A 1 151 ? 7.184 -5.033 -49.398 1.00 21.89 151 ASP A CA 1
ATOM 1205 C C . ASP A 1 151 ? 8.158 -4.597 -48.262 1.00 21.89 151 ASP A C 1
ATOM 1207 O O . ASP A 1 151 ? 8.013 -3.591 -47.580 1.00 21.89 151 ASP A O 1
ATOM 1211 N N . ASP A 1 152 ? 9.252 -5.381 -48.233 1.00 22.95 152 ASP A N 1
ATOM 1212 C CA . ASP A 1 152 ? 10.696 -5.060 -48.222 1.00 22.95 152 ASP A CA 1
ATOM 1213 C C . ASP A 1 152 ? 11.513 -4.748 -46.931 1.00 22.95 152 ASP A C 1
ATOM 1215 O O . ASP A 1 152 ? 11.341 -3.767 -46.218 1.00 22.95 152 ASP A O 1
ATOM 1219 N N . LYS A 1 153 ? 12.517 -5.630 -46.758 1.00 22.78 153 LYS A N 1
ATOM 1220 C CA . LYS A 1 153 ? 13.920 -5.506 -46.287 1.00 22.78 153 LYS A CA 1
ATOM 1221 C C . LYS A 1 153 ? 14.363 -4.917 -44.919 1.00 22.78 153 LYS A C 1
ATOM 1223 O O . LYS A 1 153 ? 14.319 -3.732 -44.627 1.00 22.78 153 LYS A O 1
ATOM 1228 N N . THR A 1 154 ? 15.153 -5.797 -44.271 1.00 21.11 154 THR A N 1
ATOM 1229 C CA . THR A 1 154 ? 16.496 -5.630 -43.639 1.00 21.11 154 THR A CA 1
ATOM 1230 C C . THR A 1 154 ? 16.690 -5.338 -42.133 1.00 21.11 154 THR A C 1
ATOM 1232 O O . THR A 1 154 ? 16.445 -4.243 -41.660 1.00 21.11 154 THR A O 1
ATOM 1235 N N . LYS A 1 155 ? 17.272 -6.367 -41.462 1.00 23.11 155 LYS A N 1
ATOM 1236 C CA . LYS A 1 155 ? 18.428 -6.450 -40.510 1.00 23.11 155 LYS A CA 1
ATOM 1237 C C . LYS A 1 155 ? 18.653 -5.335 -39.463 1.00 23.11 155 LYS A C 1
ATOM 1239 O O . LYS A 1 155 ? 18.566 -4.169 -39.781 1.00 23.11 155 LYS A O 1
ATOM 1244 N N . LYS A 1 156 ? 19.234 -5.551 -38.274 1.00 20.34 156 LYS A N 1
ATOM 1245 C CA . LYS A 1 156 ? 19.557 -6.661 -37.341 1.00 20.34 156 LYS A CA 1
ATOM 1246 C C . LYS A 1 156 ? 20.280 -5.948 -36.171 1.00 20.34 156 LYS A C 1
ATOM 1248 O O . LYS A 1 156 ? 21.183 -5.167 -36.444 1.00 20.34 156 LYS A O 1
ATOM 1253 N N . GLY A 1 157 ? 19.941 -6.219 -34.906 1.00 23.17 157 GLY A N 1
ATOM 1254 C CA . GLY A 1 157 ? 20.639 -5.630 -33.747 1.00 23.17 157 GLY A CA 1
ATOM 1255 C C . GLY A 1 157 ? 20.207 -6.205 -32.389 1.00 23.17 157 GLY A C 1
ATOM 1256 O O . GLY A 1 157 ? 19.269 -5.721 -31.775 1.00 23.17 157 GLY A O 1
ATOM 1257 N N . GLU A 1 158 ? 20.896 -7.271 -31.976 1.00 23.06 158 GLU A N 1
ATOM 1258 C CA . GLU A 1 158 ? 20.952 -7.976 -30.671 1.00 23.06 158 GLU A CA 1
ATOM 1259 C C . GLU A 1 158 ? 21.116 -7.058 -29.427 1.00 23.06 158 GLU A C 1
ATOM 1261 O O . GLU A 1 158 ? 21.633 -5.961 -29.577 1.00 23.06 158 GLU A O 1
ATOM 1266 N N . LYS A 1 159 ? 20.816 -7.370 -28.146 1.00 24.78 159 LYS A N 1
ATOM 1267 C CA . LYS A 1 159 ? 20.646 -8.568 -27.265 1.00 24.78 159 LYS A CA 1
ATOM 1268 C C . LYS A 1 159 ? 19.946 -8.053 -25.962 1.00 24.78 159 LYS A C 1
ATOM 1270 O O . LYS A 1 159 ? 20.129 -6.891 -25.627 1.00 24.78 159 LYS A O 1
ATOM 1275 N N . LYS A 1 160 ? 19.163 -8.790 -25.153 1.00 22.14 160 LYS A N 1
ATOM 1276 C CA . LYS A 1 160 ? 19.490 -9.900 -24.216 1.00 22.14 160 LYS A CA 1
ATOM 1277 C C . LYS A 1 160 ? 18.160 -10.519 -23.699 1.00 22.14 160 LYS A C 1
ATOM 1279 O O . LYS A 1 160 ? 17.191 -9.787 -23.539 1.00 22.14 160 LYS A O 1
ATOM 1284 N N . GLY A 1 161 ? 18.132 -11.846 -23.485 1.00 26.86 161 GLY A N 1
ATOM 1285 C CA . GLY A 1 161 ? 16.940 -12.706 -23.248 1.00 26.86 161 GLY A CA 1
ATOM 1286 C C . GLY A 1 161 ? 16.215 -12.542 -21.893 1.00 26.86 161 GLY A C 1
ATOM 1287 O O . GLY A 1 161 ? 16.456 -11.528 -21.243 1.00 26.86 161 GLY A O 1
ATOM 1288 N N . PRO A 1 162 ? 15.366 -13.492 -21.410 1.00 34.78 162 PRO A N 1
ATOM 1289 C CA . PRO A 1 162 ? 15.249 -14.929 -21.748 1.00 34.78 162 PRO A CA 1
ATOM 1290 C C . PRO A 1 162 ? 13.792 -15.444 -21.951 1.00 34.78 162 PRO A C 1
ATOM 1292 O O . PRO A 1 162 ? 12.846 -14.751 -21.615 1.00 34.78 162 PRO A O 1
ATOM 1295 N N . PHE A 1 163 ? 13.602 -16.671 -22.463 1.00 28.23 163 PHE A N 1
ATOM 1296 C CA . PHE A 1 163 ? 12.646 -17.696 -2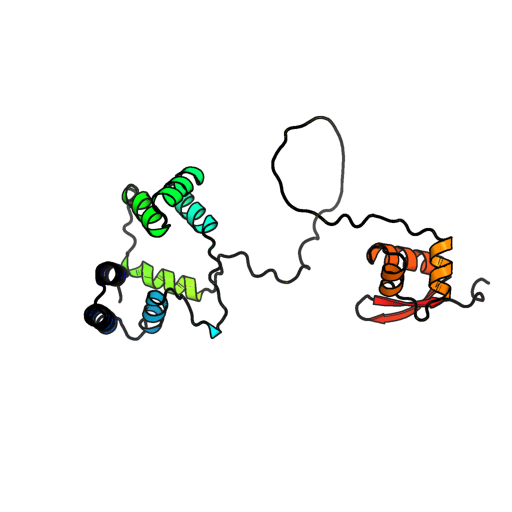1.967 1.00 28.23 163 PHE A CA 1
ATOM 1297 C C . PHE A 1 163 ? 12.635 -18.896 -22.933 1.00 28.23 163 PHE A C 1
ATOM 1299 O O . PHE A 1 163 ? 12.341 -18.752 -24.117 1.00 28.23 163 PHE A O 1
ATOM 1306 N N . LYS A 1 164 ? 12.956 -20.102 -22.442 1.00 31.88 164 LYS A N 1
ATOM 1307 C CA . LYS A 1 164 ? 12.880 -21.344 -23.231 1.00 31.88 164 LYS A CA 1
ATOM 1308 C C . LYS A 1 164 ? 11.417 -21.658 -23.554 1.00 31.88 164 LYS A C 1
ATOM 1310 O O . LYS A 1 164 ? 10.707 -22.251 -22.744 1.00 31.88 164 LYS A O 1
ATOM 1315 N N . GLN A 1 165 ? 10.972 -21.285 -24.749 1.00 38.88 165 GLN A N 1
ATOM 1316 C CA . GLN A 1 165 ? 9.694 -21.719 -25.297 1.00 38.88 165 GLN A CA 1
ATOM 1317 C C . GLN A 1 165 ? 9.878 -23.128 -25.869 1.00 38.88 165 GLN A C 1
ATOM 1319 O O . GLN A 1 165 ? 10.638 -23.349 -26.809 1.00 38.88 165 GLN A O 1
ATOM 1324 N N . LYS A 1 166 ? 9.221 -24.104 -25.240 1.00 36.94 166 LYS A N 1
ATOM 1325 C CA . LYS A 1 166 ? 9.222 -25.517 -25.630 1.00 36.94 166 LYS A CA 1
ATOM 1326 C C . LYS A 1 166 ? 8.680 -25.624 -27.064 1.00 36.94 166 LYS A C 1
ATOM 1328 O O . LYS A 1 166 ? 7.467 -25.591 -27.264 1.00 36.94 166 LYS A O 1
ATOM 1333 N N . GLN A 1 167 ? 9.566 -25.712 -28.058 1.00 36.84 167 GLN A N 1
ATOM 1334 C CA . GLN A 1 167 ? 9.203 -25.993 -29.447 1.00 36.84 167 GLN A CA 1
ATOM 1335 C C . GLN A 1 167 ? 8.540 -27.373 -29.496 1.00 36.84 167 GLN A C 1
ATOM 1337 O O . GLN A 1 167 ? 9.202 -28.403 -29.452 1.00 36.84 167 GLN A O 1
ATOM 1342 N N . ARG A 1 168 ? 7.206 -27.401 -29.541 1.00 39.69 168 ARG A N 1
ATOM 1343 C CA . ARG A 1 168 ? 6.462 -28.581 -29.985 1.00 39.69 168 ARG A CA 1
ATOM 1344 C C . ARG A 1 168 ? 6.339 -28.461 -31.495 1.00 39.69 168 ARG A C 1
ATOM 1346 O O . ARG A 1 168 ? 5.525 -27.668 -31.977 1.00 39.69 168 ARG A O 1
ATOM 1353 N N . SER A 1 169 ? 7.224 -29.174 -32.182 1.00 39.44 169 SER A N 1
ATOM 1354 C CA . SER A 1 169 ? 7.296 -29.326 -33.632 1.00 39.44 169 SER A CA 1
ATOM 1355 C C . SER A 1 169 ? 5.911 -29.529 -34.259 1.00 39.44 169 SER A C 1
ATOM 1357 O O . SER A 1 169 ? 5.041 -30.205 -33.707 1.00 39.44 169 SER A O 1
ATOM 1359 N N . LEU A 1 170 ? 5.698 -28.907 -35.420 1.00 43.47 170 LEU A N 1
ATOM 1360 C CA . LEU A 1 170 ? 4.581 -29.212 -36.310 1.00 43.47 170 LEU A CA 1
ATOM 1361 C C . LEU A 1 170 ? 4.946 -30.493 -37.062 1.00 43.47 170 LEU A C 1
ATOM 1363 O O . LEU A 1 170 ? 5.588 -30.440 -38.103 1.00 43.47 170 LEU A O 1
ATOM 1367 N N . ILE A 1 171 ? 4.605 -31.643 -36.491 1.00 58.16 171 ILE A N 1
ATOM 1368 C CA . ILE A 1 171 ? 4.698 -32.921 -37.198 1.00 58.16 171 ILE A CA 1
ATOM 1369 C C . ILE A 1 171 ? 3.378 -33.085 -37.955 1.00 58.16 171 ILE A C 1
ATOM 1371 O O . ILE A 1 171 ? 2.309 -33.102 -37.339 1.00 58.16 171 ILE A O 1
ATOM 1375 N N . VAL A 1 172 ? 3.448 -33.127 -39.285 1.00 65.69 172 VAL A N 1
ATOM 1376 C CA . VAL A 1 172 ? 2.305 -33.462 -40.143 1.00 65.69 172 VAL A CA 1
ATOM 1377 C C . VAL A 1 172 ? 2.081 -34.968 -40.035 1.00 65.69 172 VAL A C 1
ATOM 1379 O O . VAL A 1 172 ? 3.029 -35.742 -40.126 1.00 65.69 172 VAL A O 1
ATOM 1382 N N . ILE A 1 173 ? 0.841 -35.385 -39.785 1.00 67.88 173 ILE A N 1
ATOM 1383 C CA . ILE A 1 173 ? 0.493 -36.806 -39.699 1.00 67.88 173 ILE A CA 1
ATOM 1384 C C . ILE A 1 173 ? 0.431 -37.371 -41.121 1.00 67.88 173 ILE A C 1
ATOM 1386 O O . ILE A 1 173 ? -0.378 -36.913 -41.925 1.00 67.88 173 ILE A O 1
ATOM 1390 N N . GLU A 1 174 ? 1.250 -38.379 -41.418 1.00 73.88 174 GLU A N 1
ATOM 1391 C CA . GLU A 1 174 ? 1.148 -39.147 -42.661 1.00 73.88 174 GLU A CA 1
ATOM 1392 C C . GLU A 1 174 ? -0.050 -40.116 -42.599 1.00 73.88 174 GLU A C 1
ATOM 1394 O O . GLU A 1 174 ? -0.207 -40.881 -41.639 1.00 73.88 174 GLU A O 1
ATOM 1399 N N . GLU A 1 175 ? -0.883 -40.128 -43.646 1.00 67.12 175 GLU A N 1
ATOM 1400 C CA . GLU A 1 175 ? -2.081 -40.980 -43.753 1.00 67.12 175 GLU A CA 1
ATOM 1401 C C . GLU A 1 175 ? -1.852 -42.483 -43.459 1.00 67.12 175 GLU A C 1
ATOM 1403 O O . GLU A 1 175 ? -2.648 -43.054 -42.703 1.00 67.12 175 GLU A O 1
ATOM 1408 N N . PRO A 1 176 ? -0.779 -43.153 -43.944 1.00 73.81 176 PRO A N 1
ATOM 1409 C CA . PRO A 1 176 ? -0.578 -44.582 -43.678 1.00 73.81 176 PRO A CA 1
ATOM 1410 C C . PRO A 1 176 ? -0.252 -44.890 -42.210 1.00 73.81 176 PRO A C 1
ATOM 1412 O O . PRO A 1 176 ? -0.588 -45.968 -41.715 1.00 73.81 176 PRO A O 1
ATOM 1415 N N . GLN A 1 177 ? 0.386 -43.962 -41.492 1.00 74.12 177 GLN A N 1
ATOM 1416 C CA . GLN A 1 177 ? 0.707 -44.130 -40.073 1.00 74.12 177 GLN A CA 1
ATOM 1417 C C . GLN A 1 177 ? -0.535 -43.905 -39.198 1.00 74.12 177 GLN A C 1
ATOM 1419 O O . GLN A 1 177 ? -0.776 -44.653 -38.246 1.00 74.12 177 GLN A O 1
ATOM 1424 N N . GLY A 1 178 ? -1.379 -42.934 -39.564 1.00 72.31 178 GLY A N 1
ATOM 1425 C CA . GLY A 1 178 ? -2.641 -42.661 -38.874 1.00 72.31 178 GLY A CA 1
ATOM 1426 C C . GLY A 1 178 ? -3.637 -43.824 -38.954 1.00 72.31 178 GLY A C 1
ATOM 1427 O O . GLY A 1 178 ? -4.252 -44.182 -37.954 1.00 72.31 178 GLY A O 1
ATOM 1428 N N . LEU A 1 179 ? -3.748 -44.495 -40.102 1.00 75.75 179 LEU A N 1
ATOM 1429 C CA . LEU A 1 179 ? -4.671 -45.628 -40.257 1.00 75.75 179 LEU A CA 1
ATOM 1430 C C . LEU A 1 179 ? -4.249 -46.867 -39.450 1.00 75.75 179 LEU A C 1
ATOM 1432 O O . LEU A 1 179 ? -5.106 -47.578 -38.925 1.00 75.75 179 LEU A O 1
ATOM 1436 N N . LYS A 1 180 ? -2.940 -47.122 -39.304 1.00 74.75 180 LYS A N 1
ATOM 1437 C CA . LYS A 1 180 ? -2.426 -48.230 -38.475 1.00 74.75 180 LYS A CA 1
ATOM 1438 C C . LYS A 1 180 ? -2.743 -48.031 -36.995 1.00 74.75 180 LYS A C 1
ATOM 1440 O O . LYS A 1 180 ? -3.093 -48.983 -36.307 1.00 74.75 180 LYS A O 1
ATOM 1445 N N . THR A 1 181 ? -2.634 -46.798 -36.510 1.00 74.25 181 THR A N 1
ATOM 1446 C CA . THR A 1 181 ? -2.867 -46.479 -35.096 1.00 74.25 181 THR A CA 1
ATOM 1447 C C . THR A 1 181 ? -4.353 -46.464 -34.753 1.00 74.25 181 THR A C 1
ATOM 1449 O O . THR A 1 181 ? -4.735 -46.954 -33.693 1.00 74.25 181 THR A O 1
ATOM 1452 N N . ILE A 1 182 ? -5.200 -45.996 -35.674 1.00 80.19 182 ILE A N 1
ATOM 1453 C CA . ILE A 1 182 ? -6.661 -45.989 -35.527 1.00 80.19 182 ILE A CA 1
ATOM 1454 C C . ILE A 1 182 ? -7.238 -47.407 -35.418 1.00 80.19 182 ILE A C 1
ATOM 1456 O O . ILE A 1 182 ? -8.106 -47.639 -34.583 1.00 80.19 182 ILE A O 1
ATOM 1460 N N . LYS A 1 183 ? -6.727 -48.377 -36.190 1.00 77.75 183 LYS A N 1
ATOM 1461 C CA . LYS A 1 183 ? -7.183 -49.781 -36.114 1.00 77.75 183 LYS A CA 1
ATOM 1462 C C . LYS A 1 183 ? -6.982 -50.413 -34.734 1.00 77.75 183 LYS A C 1
ATOM 1464 O O . LYS A 1 183 ? -7.751 -51.288 -34.350 1.00 77.75 183 LYS A O 1
ATOM 1469 N N . ASN A 1 184 ? -5.973 -49.954 -33.996 1.00 77.31 184 ASN A N 1
ATOM 1470 C CA . ASN A 1 184 ? -5.598 -50.522 -32.704 1.00 77.31 184 ASN A CA 1
ATOM 1471 C C . ASN A 1 184 ? -6.322 -49.864 -31.517 1.00 77.31 184 ASN A C 1
ATOM 1473 O O . ASN A 1 184 ? -6.194 -50.357 -30.400 1.00 77.31 184 ASN A O 1
ATOM 1477 N N . MET A 1 185 ? -7.067 -48.767 -31.723 1.00 74.62 185 MET A N 1
ATOM 1478 C CA . MET A 1 185 ? -7.765 -48.060 -30.645 1.00 74.62 185 MET A CA 1
ATOM 1479 C C . MET A 1 185 ? -9.287 -48.088 -30.835 1.00 74.62 185 MET A C 1
ATOM 1481 O O . MET A 1 185 ? -9.814 -47.630 -31.844 1.00 74.62 185 MET A O 1
ATOM 1485 N N . LYS A 1 186 ? -10.006 -48.592 -29.827 1.00 75.31 186 LYS A N 1
ATOM 1486 C CA . LYS A 1 186 ? -11.461 -48.444 -29.685 1.00 75.31 186 LYS A CA 1
ATOM 1487 C C . LYS A 1 186 ? -11.744 -47.929 -28.268 1.00 75.31 186 LYS A C 1
ATOM 1489 O O . LYS A 1 186 ? -11.364 -48.627 -27.328 1.00 75.31 186 LYS A O 1
ATOM 1494 N N . PRO A 1 187 ? -12.373 -46.753 -28.070 1.00 77.81 187 PRO A N 1
ATOM 1495 C CA . PRO A 1 187 ? -12.871 -45.777 -29.054 1.00 77.81 187 PRO A CA 1
ATOM 1496 C C . PRO A 1 187 ? -11.790 -44.816 -29.599 1.00 77.81 187 PRO A C 1
ATOM 1498 O O . PRO A 1 187 ? -10.808 -44.510 -28.918 1.00 77.81 187 PRO A O 1
ATOM 1501 N N . ILE A 1 188 ? -11.979 -44.290 -30.815 1.00 86.25 188 ILE A N 1
ATOM 1502 C CA . ILE A 1 188 ? -11.033 -43.364 -31.457 1.00 86.25 188 ILE A CA 1
ATOM 1503 C C . ILE A 1 188 ? -11.306 -41.944 -30.946 1.00 86.25 188 ILE A C 1
ATOM 1505 O O . ILE A 1 188 ? -12.387 -41.390 -31.144 1.00 86.25 188 ILE A O 1
ATOM 1509 N N . THR A 1 189 ? -10.317 -41.329 -30.295 1.00 88.62 189 THR A N 1
ATOM 1510 C CA . THR A 1 189 ? -10.423 -39.956 -29.774 1.00 88.62 189 THR A CA 1
ATOM 1511 C C . THR A 1 189 ? -9.241 -39.101 -30.216 1.00 88.62 189 THR A C 1
ATOM 1513 O O . THR A 1 189 ? -8.115 -39.582 -30.364 1.00 88.62 189 THR A O 1
ATOM 1516 N N . CYS A 1 190 ? -9.473 -37.795 -30.383 1.00 86.88 190 CYS A N 1
ATOM 1517 C CA . CYS A 1 190 ? -8.424 -36.842 -30.756 1.00 86.88 190 CYS A CA 1
ATOM 1518 C C . CYS A 1 190 ? -7.278 -36.796 -29.731 1.00 86.88 190 CYS A C 1
ATOM 1520 O O . CYS A 1 190 ? -6.122 -36.612 -30.108 1.00 86.88 190 CYS A O 1
ATOM 1522 N N . GLN A 1 191 ? -7.580 -37.008 -28.447 1.00 88.25 191 GLN A N 1
ATOM 1523 C CA . GLN A 1 191 ? -6.594 -37.029 -27.367 1.00 88.25 191 GLN A CA 1
ATOM 1524 C C . GLN A 1 191 ? -5.719 -38.286 -27.411 1.00 88.25 191 GLN A C 1
ATOM 1526 O O . GLN A 1 191 ? -4.496 -38.175 -27.305 1.00 88.25 191 GLN A O 1
ATOM 1531 N N . ALA A 1 192 ? -6.323 -39.466 -27.599 1.00 86.00 192 ALA A N 1
ATOM 1532 C CA . ALA A 1 192 ? -5.579 -40.718 -27.718 1.00 86.00 192 ALA A CA 1
ATOM 1533 C C . ALA A 1 192 ? -4.659 -40.695 -28.946 1.00 86.00 192 ALA A C 1
ATOM 1535 O O . ALA A 1 192 ? -3.472 -41.002 -28.829 1.00 86.00 192 ALA A O 1
ATOM 1536 N N . LEU A 1 193 ? -5.172 -40.226 -30.088 1.00 86.56 193 LEU A N 1
ATOM 1537 C CA . LEU A 1 193 ? -4.395 -40.085 -31.318 1.00 86.56 193 LEU A CA 1
ATOM 1538 C C . LEU A 1 193 ? -3.236 -39.088 -31.156 1.00 86.56 193 LEU A C 1
ATOM 1540 O O . LEU A 1 193 ? -2.102 -39.394 -31.519 1.00 86.56 193 LEU A O 1
ATOM 1544 N N . ALA A 1 194 ? -3.491 -37.921 -30.555 1.00 87.25 194 ALA A N 1
ATOM 1545 C CA . ALA A 1 194 ? -2.466 -36.912 -30.290 1.00 87.25 194 ALA A CA 1
ATOM 1546 C C . ALA A 1 194 ? -1.355 -37.431 -29.363 1.00 87.25 194 ALA A C 1
ATOM 1548 O O . ALA A 1 194 ? -0.177 -37.174 -29.609 1.00 87.25 194 ALA A O 1
ATOM 1549 N N . LYS A 1 195 ? -1.715 -38.181 -28.313 1.00 85.06 195 LYS A N 1
ATOM 1550 C CA . LYS A 1 195 ? -0.759 -38.748 -27.352 1.00 85.06 195 LYS A CA 1
ATOM 1551 C C . LYS A 1 195 ? 0.120 -39.825 -27.986 1.00 85.06 195 LYS A C 1
ATOM 1553 O O . LYS A 1 195 ? 1.317 -39.842 -27.721 1.00 85.06 195 LYS A O 1
ATOM 1558 N N . LEU A 1 196 ? -0.463 -40.691 -28.815 1.00 84.19 196 LEU A N 1
ATOM 1559 C CA . LEU A 1 196 ? 0.242 -41.809 -29.444 1.00 84.19 196 LEU A CA 1
ATOM 1560 C C . LEU A 1 196 ? 1.165 -41.333 -30.575 1.00 84.19 196 LEU A C 1
ATOM 1562 O O . LEU A 1 196 ? 2.293 -41.800 -30.682 1.00 84.19 196 LEU A O 1
ATOM 1566 N N . MET A 1 197 ? 0.720 -40.347 -31.359 1.00 80.81 197 MET A N 1
ATOM 1567 C CA . MET A 1 197 ? 1.501 -39.767 -32.459 1.00 80.81 197 MET A CA 1
ATOM 1568 C C . MET A 1 197 ? 2.428 -38.619 -32.016 1.00 80.81 197 MET A C 1
ATOM 1570 O O . MET A 1 197 ? 3.196 -38.101 -32.821 1.00 80.81 197 MET A O 1
ATOM 1574 N N . GLY A 1 198 ? 2.348 -38.175 -30.756 1.00 81.19 198 GLY A N 1
ATOM 1575 C CA . GLY A 1 198 ? 3.151 -37.060 -30.238 1.00 81.19 198 GLY A CA 1
ATOM 1576 C C . GLY A 1 198 ? 2.821 -35.693 -30.855 1.00 81.19 198 GLY A C 1
ATOM 1577 O O . GLY A 1 198 ? 3.653 -34.786 -30.826 1.00 81.19 198 GLY A O 1
ATOM 1578 N N . VAL A 1 199 ? 1.616 -35.521 -31.408 1.00 84.88 199 VAL A N 1
ATOM 1579 C CA . VAL A 1 199 ? 1.205 -34.312 -32.143 1.00 84.88 199 VAL A CA 1
ATOM 1580 C C . VAL A 1 199 ? 0.269 -33.445 -31.294 1.00 84.88 199 VAL A C 1
ATOM 1582 O O . VAL A 1 199 ? -0.345 -33.897 -30.329 1.00 84.88 199 VAL A O 1
ATOM 1585 N N . LYS A 1 200 ? 0.143 -32.155 -31.630 1.00 85.81 200 LYS A N 1
ATOM 1586 C CA . LYS A 1 200 ? -0.862 -31.267 -31.025 1.00 85.81 200 LYS A CA 1
ATOM 1587 C C . LYS A 1 200 ? -2.281 -31.792 -31.281 1.00 85.81 200 LYS A C 1
ATOM 1589 O O . LYS A 1 200 ? -2.599 -32.235 -32.382 1.00 85.81 200 LYS A O 1
ATOM 1594 N N . ILE A 1 201 ? -3.154 -31.625 -30.286 1.00 85.06 201 ILE A N 1
ATOM 1595 C CA . ILE A 1 201 ? -4.571 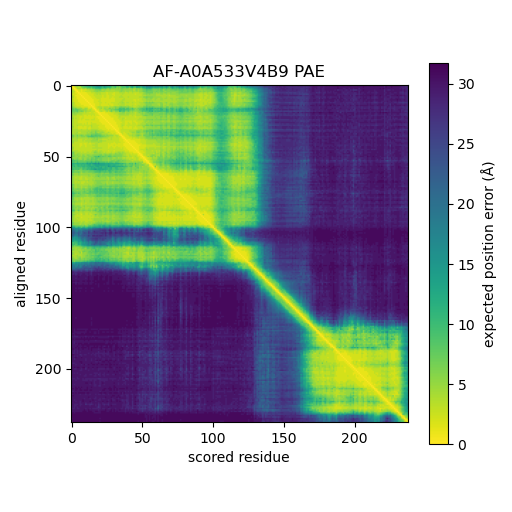-32.032 -30.332 1.00 85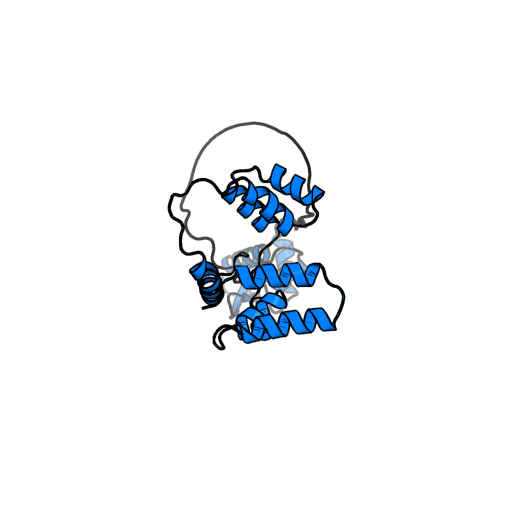.06 201 ILE A CA 1
ATOM 1596 C C . ILE A 1 201 ? -5.298 -31.421 -31.539 1.00 85.06 201 ILE A C 1
ATOM 1598 O O . ILE A 1 201 ? -6.129 -32.083 -32.150 1.00 85.06 201 ILE A O 1
ATOM 1602 N N . SER A 1 202 ? -4.949 -30.192 -31.930 1.00 83.19 202 SER A N 1
ATOM 1603 C CA . SER A 1 202 ? -5.523 -29.531 -33.108 1.00 83.19 202 SER A CA 1
ATOM 1604 C C . SER A 1 202 ? -5.231 -30.268 -34.419 1.00 83.19 202 SER A C 1
ATOM 1606 O O . SER A 1 202 ? -6.121 -30.375 -35.253 1.00 83.19 202 SER A O 1
ATOM 1608 N N . VAL A 1 203 ? -4.021 -30.815 -34.580 1.00 86.12 203 VAL A N 1
ATOM 1609 C CA . VAL A 1 203 ? -3.605 -31.553 -35.787 1.00 86.12 203 VAL A CA 1
ATOM 1610 C C . VAL A 1 203 ? -4.241 -32.944 -35.817 1.00 86.12 203 VAL A C 1
ATOM 1612 O O . VAL A 1 203 ? -4.691 -33.405 -36.862 1.00 86.12 203 VAL A O 1
ATOM 1615 N N . ALA A 1 204 ? -4.353 -33.598 -34.658 1.00 86.69 204 ALA A N 1
ATOM 1616 C CA . ALA A 1 204 ? -5.112 -34.841 -34.541 1.00 86.69 204 ALA A CA 1
ATOM 1617 C C . ALA A 1 204 ? -6.600 -34.622 -34.874 1.00 86.69 204 ALA A C 1
ATOM 1619 O O . ALA A 1 204 ? -7.213 -35.444 -35.547 1.00 86.69 204 ALA A O 1
ATOM 1620 N N . ASN A 1 205 ? -7.174 -33.487 -34.457 1.00 89.38 205 ASN A N 1
ATOM 1621 C CA . ASN A 1 205 ? -8.556 -33.128 -34.769 1.00 89.38 205 ASN A CA 1
ATOM 1622 C C . ASN A 1 205 ? -8.755 -32.838 -36.267 1.00 89.38 205 ASN A C 1
ATOM 1624 O O . ASN A 1 205 ? -9.722 -33.315 -36.852 1.00 89.38 205 ASN A O 1
ATOM 1628 N N . SER A 1 206 ? -7.833 -32.116 -36.917 1.00 87.56 206 SER A N 1
ATOM 1629 C CA . SER A 1 206 ? -7.904 -31.891 -38.369 1.00 87.56 206 SER A CA 1
ATOM 1630 C C . SER A 1 206 ? -7.771 -33.189 -39.166 1.00 87.56 206 SER A C 1
ATOM 1632 O O . SER A 1 206 ? -8.452 -33.349 -40.172 1.00 87.56 206 SER A O 1
ATOM 1634 N N . PHE A 1 207 ? -6.946 -34.130 -38.697 1.00 87.56 207 PHE A N 1
ATOM 1635 C CA . PHE A 1 207 ? -6.789 -35.442 -39.324 1.00 87.56 207 PHE A CA 1
ATOM 1636 C C . PHE A 1 207 ? -8.031 -36.330 -39.163 1.00 87.56 207 PHE A C 1
ATOM 1638 O O . PHE A 1 207 ? -8.468 -36.970 -40.110 1.00 87.56 207 PHE A O 1
ATOM 1645 N N . LEU A 1 208 ? -8.665 -36.343 -37.987 1.00 86.94 208 LEU A N 1
ATOM 1646 C CA . LEU A 1 208 ? -9.917 -37.088 -37.814 1.00 86.94 208 LEU A CA 1
ATOM 1647 C C . LEU A 1 208 ? -11.050 -36.508 -38.674 1.00 86.94 208 LEU A C 1
ATOM 1649 O O . LEU A 1 208 ? -11.813 -37.272 -39.252 1.00 86.94 208 LEU A O 1
ATOM 1653 N N . ARG A 1 209 ? -11.099 -35.181 -38.853 1.00 85.44 209 ARG A N 1
ATOM 1654 C CA . ARG A 1 209 ? -12.043 -34.529 -39.777 1.00 85.44 209 ARG A CA 1
ATOM 1655 C C . ARG A 1 209 ? -11.788 -34.876 -41.245 1.00 85.44 209 ARG A C 1
ATOM 1657 O O . ARG A 1 209 ? -12.744 -35.014 -41.999 1.00 85.44 209 ARG A O 1
ATOM 1664 N N . SER A 1 210 ? -10.527 -35.034 -41.661 1.00 85.75 210 SER A N 1
ATOM 1665 C CA . SER A 1 210 ? -10.218 -35.470 -43.030 1.00 85.75 210 SER A CA 1
ATOM 1666 C C . SER A 1 210 ? -10.529 -36.950 -43.265 1.00 85.75 210 SER A C 1
ATOM 1668 O O . SER A 1 210 ? -10.788 -37.347 -44.397 1.00 85.75 210 SER A O 1
ATOM 1670 N N . LEU A 1 211 ? -10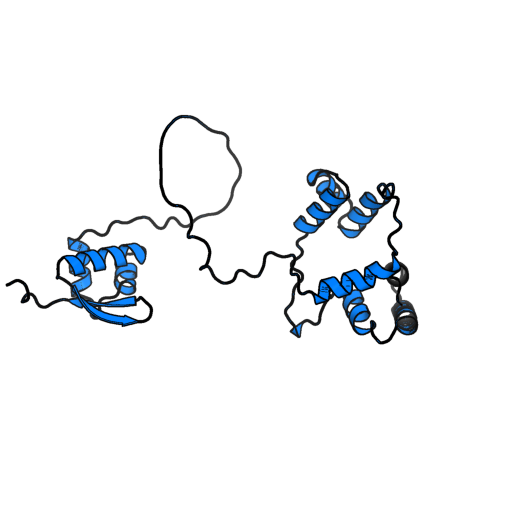.532 -37.780 -42.218 1.00 85.44 211 LEU A N 1
ATOM 1671 C CA . LEU A 1 211 ? -10.987 -39.171 -42.301 1.00 85.44 211 LEU A CA 1
ATOM 1672 C C . LEU A 1 211 ? -12.514 -39.303 -42.259 1.00 85.44 211 LEU A C 1
ATOM 1674 O O . LEU A 1 211 ? -13.056 -40.194 -42.911 1.00 85.44 211 LEU A O 1
ATOM 1678 N N . GLU A 1 212 ? -13.192 -38.410 -41.537 1.00 82.56 212 GLU A N 1
ATOM 1679 C CA . GLU A 1 212 ? -14.652 -38.266 -41.544 1.00 82.56 212 GLU A CA 1
ATOM 1680 C C . GLU A 1 212 ? -15.146 -37.898 -42.950 1.00 82.56 212 GLU A C 1
ATOM 1682 O O . GLU A 1 212 ? -16.017 -38.576 -43.488 1.00 82.56 212 GLU A O 1
ATOM 1687 N N . SER A 1 213 ? -14.530 -36.904 -43.604 1.00 82.44 213 SER A N 1
ATOM 1688 C CA . SER A 1 213 ? -14.899 -36.522 -44.976 1.00 82.44 213 SER A CA 1
ATOM 1689 C C . SER A 1 213 ? -14.617 -37.617 -46.010 1.00 82.44 213 SER A C 1
ATOM 1691 O O . SER A 1 213 ? -15.301 -37.686 -47.026 1.00 82.44 213 SER A O 1
ATOM 1693 N N . LYS A 1 214 ? -13.636 -38.490 -45.750 1.00 81.94 214 LYS A N 1
ATOM 1694 C CA . LYS A 1 214 ? -13.351 -39.685 -46.563 1.00 81.94 214 LYS A CA 1
ATOM 1695 C C . LYS A 1 214 ? -14.248 -40.886 -46.219 1.00 81.94 214 LYS A C 1
ATOM 1697 O O . LYS A 1 214 ? -14.108 -41.929 -46.849 1.00 81.94 214 LYS A O 1
ATOM 1702 N N . GLY A 1 215 ? -15.126 -40.780 -45.219 1.00 78.56 215 GLY A N 1
ATOM 1703 C CA . GLY A 1 215 ? -16.055 -41.843 -44.817 1.00 78.56 215 GLY A CA 1
ATOM 1704 C C . GLY A 1 215 ? -15.419 -43.035 -44.089 1.00 78.56 215 GLY A C 1
ATOM 1705 O O . GLY A 1 215 ? -16.087 -44.040 -43.864 1.00 78.56 215 GLY A O 1
ATOM 1706 N N . ILE A 1 216 ? -14.144 -42.945 -43.695 1.00 81.81 216 ILE A N 1
ATOM 1707 C CA . ILE A 1 216 ? -13.403 -44.042 -43.036 1.00 81.81 216 ILE A CA 1
ATOM 1708 C C . ILE A 1 216 ? -13.814 -44.174 -41.562 1.00 81.81 216 ILE A C 1
ATOM 1710 O O . ILE A 1 216 ? -13.721 -45.241 -40.953 1.00 81.81 216 ILE A O 1
ATOM 1714 N N . VAL A 1 217 ? -14.254 -43.067 -40.970 1.00 84.31 217 VAL A N 1
ATOM 1715 C CA . VAL A 1 217 ? -14.492 -42.933 -39.540 1.00 84.31 217 VAL A CA 1
ATOM 1716 C C . VAL A 1 217 ? -15.862 -42.285 -39.320 1.00 84.31 217 VAL A C 1
ATOM 1718 O O . VAL A 1 217 ? -16.164 -41.269 -39.941 1.00 84.31 217 VAL A O 1
ATOM 1721 N N . ARG A 1 218 ? -16.690 -42.859 -38.438 1.00 83.00 218 ARG A N 1
ATOM 1722 C CA . ARG A 1 218 ? -18.029 -42.348 -38.082 1.00 83.00 218 ARG A CA 1
ATOM 1723 C C . ARG A 1 218 ? -18.043 -41.783 -36.667 1.00 83.00 218 ARG A C 1
ATOM 1725 O O . ARG A 1 218 ? -17.329 -42.276 -35.800 1.00 83.00 218 ARG A O 1
ATOM 1732 N N . ILE A 1 219 ? -18.860 -40.763 -36.421 1.00 84.12 219 ILE A N 1
ATOM 1733 C CA . ILE A 1 219 ? -19.047 -40.194 -35.079 1.00 84.12 219 ILE A CA 1
ATOM 1734 C C . ILE A 1 219 ? -20.029 -41.078 -34.300 1.00 84.12 219 ILE A C 1
ATOM 1736 O O . ILE A 1 219 ? -21.159 -41.265 -34.741 1.00 84.12 219 ILE A O 1
ATOM 1740 N N . ILE A 1 220 ? -19.606 -41.596 -33.142 1.00 84.38 220 ILE A N 1
ATOM 1741 C CA . ILE A 1 220 ? -20.479 -42.330 -32.205 1.00 84.38 220 ILE A CA 1
ATOM 1742 C C . ILE A 1 220 ? -21.178 -41.356 -31.252 1.00 84.38 220 ILE A C 1
ATOM 1744 O O . ILE A 1 220 ? -22.324 -41.560 -30.867 1.00 84.38 220 ILE A O 1
ATOM 1748 N N . GLY A 1 221 ? -20.482 -40.290 -30.849 1.00 80.94 221 GLY A N 1
ATOM 1749 C CA . GLY A 1 221 ? -21.011 -39.320 -29.899 1.00 80.94 221 GLY A CA 1
ATOM 1750 C C . GLY A 1 221 ? -20.128 -38.090 -29.744 1.00 80.94 221 GLY A C 1
ATOM 1751 O O . GLY A 1 221 ? -18.942 -38.095 -30.086 1.00 80.94 221 GLY A O 1
ATOM 1752 N N . GLU A 1 222 ? -20.719 -37.028 -29.209 1.00 84.75 222 GLU A N 1
ATOM 1753 C CA . GLU A 1 222 ? -20.043 -35.766 -28.927 1.00 84.75 222 GLU A CA 1
ATOM 1754 C C . GLU A 1 222 ? -20.415 -35.279 -27.521 1.00 84.75 222 GLU A C 1
ATOM 1756 O O . GLU A 1 222 ? -21.580 -35.315 -27.128 1.00 84.75 222 GLU A O 1
ATOM 1761 N N . TYR A 1 223 ? -19.425 -34.808 -26.760 1.00 77.25 223 TYR A N 1
ATOM 1762 C CA . TYR A 1 223 ? -19.647 -34.123 -25.486 1.00 77.25 223 TYR A CA 1
ATOM 1763 C C . TYR A 1 223 ? -18.719 -32.915 -25.381 1.00 77.25 223 TYR A C 1
ATOM 1765 O O . TYR A 1 223 ? -17.501 -33.054 -25.492 1.00 77.25 223 TYR A O 1
ATOM 1773 N N . SER A 1 224 ? -19.276 -31.719 -25.166 1.00 74.25 224 SER A N 1
ATOM 1774 C CA . SER A 1 224 ? -18.495 -30.482 -24.985 1.00 74.25 224 SER A CA 1
ATOM 1775 C C . SER A 1 224 ? -17.455 -30.246 -26.105 1.00 74.25 224 SER A C 1
ATOM 1777 O O . SER A 1 224 ? -16.276 -29.979 -25.858 1.00 74.25 224 SER A O 1
ATOM 1779 N N . GLY A 1 225 ? -17.855 -30.449 -27.367 1.00 74.62 225 GLY A N 1
ATOM 1780 C CA . GLY A 1 225 ? -16.985 -30.275 -28.540 1.00 74.62 225 GLY A CA 1
ATOM 1781 C C . GLY A 1 225 ? -15.919 -31.362 -28.742 1.00 74.62 225 GLY A C 1
ATOM 1782 O O . GLY A 1 225 ? -15.079 -31.240 -29.637 1.00 74.62 225 GLY A O 1
ATOM 1783 N N . HIS A 1 226 ? -15.917 -32.417 -27.922 1.00 79.88 226 HIS A N 1
ATOM 1784 C CA . HIS A 1 226 ? -15.034 -33.571 -28.070 1.00 79.88 226 HIS A CA 1
ATOM 1785 C C . HIS A 1 226 ? -15.803 -34.696 -28.758 1.00 79.88 226 HIS A C 1
ATOM 1787 O O . HIS A 1 226 ? -16.760 -35.233 -28.203 1.00 79.88 226 HIS A O 1
ATOM 1793 N N . ARG A 1 227 ? -15.374 -35.042 -29.973 1.00 83.38 227 ARG A N 1
ATOM 1794 C CA . ARG A 1 227 ? -15.977 -36.107 -30.778 1.00 83.38 227 ARG A CA 1
ATOM 1795 C C . ARG A 1 227 ? -15.296 -37.439 -30.516 1.00 83.38 227 ARG A C 1
ATOM 1797 O O . ARG A 1 227 ? -14.064 -37.519 -30.470 1.00 83.38 227 ARG A O 1
ATOM 1804 N N . ILE A 1 228 ? -16.117 -38.467 -30.367 1.00 87.56 228 ILE A N 1
ATOM 1805 C CA . ILE A 1 228 ? -15.711 -39.860 -30.251 1.00 87.56 228 ILE A CA 1
ATOM 1806 C C . ILE A 1 228 ? -16.068 -40.548 -31.559 1.00 87.56 228 ILE A C 1
ATOM 1808 O O . ILE A 1 228 ? -17.186 -40.418 -32.062 1.00 87.56 228 ILE A O 1
ATOM 1812 N N . TYR A 1 229 ? -15.106 -41.280 -32.094 1.00 87.44 229 TYR A N 1
ATOM 1813 C CA . TYR A 1 229 ? -15.190 -41.861 -33.413 1.00 87.44 229 TYR A CA 1
ATOM 1814 C C . TYR A 1 229 ? -15.079 -43.396 -33.374 1.00 87.44 229 TYR A C 1
ATOM 1816 O O . TYR A 1 229 ? -14.378 -43.959 -32.527 1.00 87.44 229 TYR A O 1
ATOM 1824 N N . GLU A 1 230 ? -15.726 -44.064 -34.329 1.00 85.56 230 GLU A N 1
ATOM 1825 C CA . GLU A 1 230 ? -15.556 -45.486 -34.644 1.00 85.56 230 GLU A CA 1
ATOM 1826 C C . GLU A 1 230 ? -15.020 -45.675 -36.056 1.00 85.56 230 GLU A C 1
ATOM 1828 O O . GLU A 1 230 ? -15.261 -44.855 -36.944 1.00 85.56 230 GLU A O 1
ATOM 1833 N N . LEU A 1 231 ? -14.338 -46.797 -36.281 1.00 82.94 231 LEU A N 1
ATOM 1834 C CA . LEU A 1 231 ? -14.020 -47.240 -37.629 1.00 82.94 231 LEU A CA 1
ATOM 1835 C C . LEU A 1 231 ? -15.334 -47.617 -38.330 1.00 82.94 231 LEU A C 1
ATOM 1837 O O . LEU A 1 231 ? -16.045 -48.502 -37.854 1.00 82.94 231 LEU A O 1
ATOM 1841 N N . GLY A 1 232 ? -15.666 -46.950 -39.435 1.00 70.62 232 GLY A N 1
ATOM 1842 C CA . GLY A 1 232 ? -16.827 -47.331 -40.235 1.00 70.62 232 GLY A CA 1
ATOM 1843 C C . GLY A 1 232 ? -16.614 -48.721 -40.835 1.00 70.62 232 GLY A C 1
ATOM 1844 O O . GLY A 1 232 ? -15.526 -49.016 -41.334 1.00 70.62 232 GLY A O 1
ATOM 1845 N N . SER A 1 233 ? -17.630 -49.586 -40.795 1.00 56.94 233 SER A N 1
ATOM 1846 C CA . SER A 1 233 ? -17.635 -50.795 -41.622 1.00 56.94 233 SER A CA 1
ATOM 1847 C C . SER A 1 233 ? -17.541 -50.385 -43.098 1.00 56.94 233 SER A C 1
ATOM 1849 O O . SER A 1 233 ? -18.183 -49.419 -43.517 1.00 56.94 233 SER A O 1
ATOM 1851 N N . MET A 1 234 ? -16.715 -51.086 -43.883 1.00 52.44 234 MET A N 1
ATOM 1852 C CA . MET A 1 234 ? -16.496 -50.842 -45.321 1.00 52.44 234 MET A CA 1
ATOM 1853 C C . MET A 1 234 ? -17.720 -51.215 -46.190 1.00 52.44 234 MET A C 1
ATOM 1855 O O . MET A 1 234 ? -17.577 -51.889 -47.200 1.00 52.44 234 MET A O 1
ATOM 1859 N N . GLU A 1 235 ? -18.925 -50.785 -45.816 1.00 46.28 235 GLU A N 1
ATOM 1860 C CA . GLU A 1 235 ? -20.179 -51.135 -46.508 1.00 46.28 235 GLU A CA 1
ATOM 1861 C C . GLU A 1 235 ? -21.094 -49.929 -46.778 1.00 46.28 235 GLU A C 1
ATOM 1863 O O . GLU A 1 235 ? -22.292 -50.083 -46.964 1.00 46.28 235 GLU A O 1
ATOM 1868 N N . ALA A 1 236 ? -20.568 -48.703 -46.823 1.00 38.84 236 ALA A N 1
ATOM 1869 C CA . ALA A 1 236 ? -21.375 -47.540 -47.220 1.00 38.84 236 ALA A CA 1
ATOM 1870 C C . ALA A 1 236 ? -20.693 -46.686 -48.288 1.00 38.84 236 ALA A C 1
ATOM 1872 O O . ALA A 1 236 ? -20.593 -45.468 -48.154 1.00 38.84 236 ALA A O 1
ATOM 1873 N N . VAL A 1 237 ? -20.219 -47.349 -49.343 1.00 44.38 237 VAL A N 1
ATOM 1874 C CA . VAL A 1 237 ? -20.051 -46.736 -50.664 1.00 44.38 237 VAL A CA 1
ATOM 1875 C C . VAL A 1 237 ? -20.603 -47.714 -51.702 1.00 44.38 237 VAL A C 1
ATOM 1877 O O . VAL A 1 237 ? -19.848 -48.452 -52.330 1.00 44.38 237 VAL A O 1
ATOM 1880 N N . GLN A 1 238 ? -21.932 -47.745 -51.808 1.00 33.81 238 GLN A N 1
ATOM 1881 C CA . GLN A 1 238 ? -22.719 -47.919 -53.032 1.00 33.81 238 GLN A CA 1
ATOM 1882 C C . GLN A 1 238 ? -24.164 -47.511 -52.746 1.00 33.81 238 GLN A C 1
ATOM 1884 O O . GLN A 1 238 ? -24.663 -47.870 -51.656 1.00 33.81 238 GLN A O 1
#

Radius of gyration: 31.87 Å; Cα contacts (8 Å, |Δi|>4): 151; chains: 1; bounding box: 44×78×80 Å

Solvent-accessible surface area (backbone atoms only — not comparable to full-atom values): 15333 Å² total; per-residue (Å²): 136,66,51,56,69,59,56,51,53,50,51,54,55,44,72,77,50,86,51,68,66,57,50,48,52,53,51,53,54,52,54,73,70,39,56,81,93,49,44,70,58,51,55,30,48,76,72,75,32,89,63,65,79,90,72,73,76,65,59,50,79,49,71,72,54,52,42,46,51,49,18,65,76,67,71,46,56,58,65,59,51,50,52,46,29,71,73,66,72,36,67,65,63,42,48,50,62,59,48,67,79,56,78,79,83,69,100,65,85,71,64,67,65,48,51,49,59,49,51,53,52,48,64,71,66,69,70,53,73,24,79,68,81,75,71,70,95,82,88,86,89,88,88,83,86,81,91,89,88,87,88,87,87,82,90,86,86,89,89,82,88,88,79,93,73,83,82,77,71,90,68,80,83,53,69,76,62,53,55,59,55,51,76,76,41,87,75,36,35,37,63,60,50,10,65,74,73,73,35,56,51,68,58,32,44,52,49,52,52,56,34,38,76,69,60,53,36,39,80,79,48,73,57,96,90,46,59,34,30,42,79,44,73,99,78,80,88,128

Nearest PDB structures (foldseek):
  6zxh-assembly1_Z  TM=7.119E-01  e=6.484E-04  Homo sapiens
  8pj4-assembly1_e  TM=7.018E-01  e=1.536E-03  Homo sapiens
  7syo-assembly1_a  TM=7.126E-01  e=1.221E-03  Oryctolagus cuniculus
  8xu8-assembly1_SK  TM=6.956E-01  e=1.825E-03  Saccharomyces cerevisiae S288C
  8rxh-assembly1_Sa  TM=6.377E-01  e=1.723E-03  Leishmania major strain Friedlin

Foldseek 3Di:
DDFVVLVVVLVVVVVVDPDPVVNVVSVVVVQVPDDPVCSVQSVQVVVVHRDDVVVVQDLQDDPLNLLVVLCVVLVNDSVVLVVVCVVVVDSVVSSCVSVVVVPDDDPDPDPSRCPVVVSNVVSVVSDRPRDPPPPPDDPDDDDDDDDDDDDDDDDDDDDDDDDDDPPQDADQDDPVVLVVQPVVDPWDWLVSSCVVVVHDSVNSVVVVVVCVVVVQWDFPDDDPNTTIIDGDDPPPDD

Mean predicted aligned error: 19.74 Å

pLDDT: mean 72.14, std 22.0, range [20.34, 93.75]